Protein 6ZBQ (pdb70)

B-factor: mean 28.08, std 15.0, range [9.24, 112.55]

Solvent-accessible surface area: 9692 Å² total; per-residue (Å²): 69,191,57,54,65,11,45,8,1,72,8,86,25,152,184,75,118,134,6,12,30,39,22,76,36,111,92,8,0,62,2,32,44,50,94,205,68,4,4,1,42,66,50,55,110,6,89,83,52,7,44,1,9,16,0,49,135,52,67,0,65,138,37,44,34,91,80,0,78,167,36,14,119,94,18,34,123,157,132,37,89,2,14,0,1,0,10,69,120,118,93,8,34,8,0,70,10,92,21,156,173,55,125,110,7,12,36,50,20,56,57,123,85,19,3,37,0,29,59,50,98,189,52,0,4,1,39,64,48,50,103,6,92,78,16,0,34,1,2,17,0,49,133,50,73,0,20,114,47,59,58,111,53,0,75,123,24,15,158,89,10,28,131,124,136,36,80,2,15,0,1,0,6,41,134

Sequence (175 aa):
AMSLNIITVTLNMEKYNFLGISIVGQGGIIYIGSIMKGGAVAADGRIEPGDMLLLQVNEINFENMSNDDDDAVRVLREIVHKPGPITLTVAKSLNIITVTLNMEKYNFLGISIVGQGGIYIGSIMKGGAVAADGRIEPGDMLLQVNEINFENMMSNDDAVRVLREIIVVHKKPGPITLTVAKS

Nearest PDB structures (foldseek):
  6zbq-assembly2_B  TM=1.012E+00  e=1.199E-16  Homo sapiens
  6zc4-assembly2_B  TM=1.004E+00  e=1.966E-14  Homo sapiens
  6zbz-assembly1_A  TM=9.869E-01  e=3.410E-13  Homo sapiens
  6zc7-assembly1_A  TM=9.818E-01  e=3.020E-13  Homo sapiens
  6lca-assembly1_C  TM=9.910E-01  e=2.528E-12  Homo sapiens

Secondary structure (DSSP, 8-state):
-----EEEEEE--TT-S---EEEEE---EEEEEE-TTSHHHHH----TTPEEEEETTEE-TT--HHHHHHHHHHHHHS-S-EEEEEE--/--EEEEEE--SS-SS--EEEE----EEEEEE-TTSHHHHH----TT-EEEEETTEE-TT--HHHHHHHHHHHHTSSS-EEEEEE--

Foldseek 3Di:
DDDQQKDKDKFQCPQALAQQFQWDVLVWIWTQDGHPRHRVVVVPDHDGGWGWQDKVPDGGGSHGSVRVVVVRCVVSNDHDMIMTITHPD/DQKDKDKQFCPPPLAAQFQWDPPVWIFTQDGDPPGSPVVSPPHDGGWGWQDKVPDGGGPPDNVRVVVVRVVVSNDHGMIMTMTHGD

Radius of gyration: 16.4 Å; Cα contacts (8 Å, |Δi|>4): 393; chains: 2; bounding box: 40×41×38 Å

InterPro domains:
  IPR000591 DEP domain [PF00610] (425-494)
  IPR000591 DEP domain [PS50186] (422-496)
  IPR000591 DEP domain [SM00049] (422-496)
  IPR001158 DIX domain [PF00778] (3-78)
  IPR001158 DIX domain [PS50841] (1-82)
  IPR001158 DIX domain [SM00021] (1-82)
  IPR001478 PDZ domain [PF00595] (250-333)
  IPR001478 PDZ domain [PS50106] (249-321)
  IPR001478 PDZ domain [SM00228] (258-337)
  IPR003351 Dishevelled protein domain [PF02377] (90-245)
  IPR008339 Dishevelled family [PR01760] (324-338)
  IPR008339 Dishevelled family [PR01760] (358-370)
  IPR008339 Dishevelled family [PR01760] (453-463)
  IPR008339 Dishevelled family [PR01760] (479-490)
  IPR008342 Dishevelled-3 [PR01763] (499-509)
  IPR008342 Dishevelled-3 [PR01763] (551-560)
  IPR008342 Dishevelled-3 [PR01763] (585-596)
  IPR008342 Dishevelled-3 [PR01763] (634-645)
  IPR015506 Dishevelled-related protein [PTHR10878] (2-714)
  IPR024580 Dishevelled C-terminal [PF12316] (500-706)

Organism: Homo sapiens (NCBI:txid9606)

GO terms:
  GO:0000785 chromatin (C, IDA)
  GO:0005109 frizzled binding (F, TAS)
  GO:0035567 non-canonical Wnt signaling pathway (P, TAS)
  GO:0060070 canonical Wnt signaling pathway (P, TAS)
  GO:0008013 beta-catenin binding (F, IDA)
  GO:0035567 non-canonical Wnt signaling pathway (P, IDA)
  GO:0005829 cytosol (C, IDA)
  GO:0032880 regulation of protein localization (P, IDA)
  GO:0007264 small GTPase-mediated signal transduction (P, IDA)
  GO:0050821 protein stabilization (P, IGI)
  GO:0060070 canonical Wnt signaling pathway (P, IGI)
  GO:0005515 protein binding (F, IPI)
  GO:0031267 small GTPase binding (F, IPI)
  GO:0002020 protease binding (F, IPI)
  GO:0005829 cytosol (C, TAS)
  GO:0045893 positive regulation of DNA-templated transcription (P, IDA)
  GO:0045944 positive regulation of transcription by RNA polymerase II (P, IDA)
  GO:0060070 canonical Wnt signaling pathway (P, IDA)
  GO:0060071 Wnt signaling pathway, planar cell polarity pathway (P, IDA)
  GO:0032956 regulation of actin cytoskeleton organization (P, TAS)

Structure (mmCIF, N/CA/C/O backbone):
data_6ZBQ
#
_entry.id   6ZBQ
#
_cell.length_a   76.334
_cell.length_b   76.334
_cell.length_c   72.434
_cell.angle_alpha   90.000
_cell.angle_beta   90.000
_cell.angle_gamma   90.000
#
_symmetry.space_group_name_H-M   'I 4'
#
loop_
_entity.id
_entity.type
_entity.pdbx_description
1 polymer 'Dishevelled, dsh homolog 3 (Drosophila), isoform CRA_b'
2 non-polymer '5-fluoranyl-2-(5,6,7,8-tetrahydronaphthalen-2-ylsulfonylamino)benzoic acid'
3 water water
#
loop_
_atom_site.group_PDB
_atom_site.id
_atom_site.type_symbol
_atom_site.label_atom_id
_atom_site.label_alt_id
_atom_site.label_comp_id
_atom_site.label_asym_id
_atom_site.label_entity_id
_atom_site.label_seq_id
_atom_site.pdbx_PDB_ins_code
_atom_site.Cartn_x
_atom_site.Cartn_y
_atom_site.Cartn_z
_atom_site.occupancy
_atom_site.B_iso_or_equiv
_atom_site.auth_seq_id
_atom_site.auth_comp_id
_atom_site.auth_asym_id
_atom_site.auth_atom_id
_atom_site.pdbx_PDB_model_num
ATOM 1 N N . ALA A 1 1 ? -43.814 6.910 8.671 1.00 53.57 242 ALA A N 1
ATOM 2 C CA . ALA A 1 1 ? -43.838 6.543 7.230 1.00 45.60 242 ALA A CA 1
ATOM 3 C C . ALA A 1 1 ? -42.969 5.329 6.957 1.00 34.84 242 ALA A C 1
ATOM 4 O O . ALA A 1 1 ? -42.557 4.659 7.934 1.00 33.07 242 ALA A O 1
ATOM 5 N N . MET A 1 2 ? -42.666 5.066 5.686 1.00 28.35 243 MET A N 1
ATOM 6 C CA . MET A 1 2 ? -41.757 3.959 5.285 1.00 25.95 243 MET A CA 1
ATOM 7 C C . MET A 1 2 ? -40.350 4.187 5.850 1.00 21.51 243 MET A C 1
ATOM 8 O O . MET A 1 2 ? -39.878 5.338 5.923 1.00 22.15 243 MET A O 1
ATOM 13 N N . SER A 1 3 ? -39.720 3.107 6.296 1.00 16.45 244 SER A N 1
ATOM 14 C CA . SER A 1 3 ? -38.415 3.175 6.977 1.00 15.54 244 SER A CA 1
ATOM 15 C C . SER A 1 3 ? -37.376 3.823 6.072 1.00 15.29 244 SER A C 1
ATOM 16 O O . SER A 1 3 ? -37.274 3.411 4.895 1.00 15.74 244 SER A O 1
ATOM 19 N N . LEU A 1 4 ? -36.481 4.603 6.663 1.00 13.49 245 LEU A N 1
ATOM 20 C CA . LEU A 1 4 ? -35.230 5.040 5.997 1.00 13.91 245 LEU A CA 1
ATOM 21 C C . LEU A 1 4 ? -34.201 3.908 5.978 1.00 12.63 245 LEU A C 1
ATOM 22 O O . LEU A 1 4 ? -33.180 4.057 5.278 1.00 15.28 245 LEU A O 1
ATOM 27 N N . ASN A 1 5 ? -34.434 2.815 6.702 1.00 12.23 246 ASN A N 1
ATOM 28 C CA . ASN A 1 5 ? -33.514 1.650 6.702 1.00 12.96 246 ASN A CA 1
ATOM 29 C C . ASN A 1 5 ? -32.104 2.081 7.142 1.00 12.31 246 ASN A C 1
ATOM 30 O O . ASN A 1 5 ? -31.103 1.482 6.681 1.00 15.39 246 ASN A O 1
ATOM 35 N N . ILE A 1 6 ? -32.035 2.978 8.127 1.00 12.11 247 ILE A N 1
ATOM 36 C CA . ILE A 1 6 ? -30.777 3.367 8.815 1.00 13.47 247 ILE A CA 1
ATOM 37 C C . ILE A 1 6 ? -30.769 2.684 10.183 1.00 11.80 247 ILE A C 1
ATOM 38 O O . ILE A 1 6 ? -31.757 2.825 10.885 1.00 15.87 247 ILE A O 1
ATOM 43 N N . ILE A 1 7 ? -29.733 1.915 10.489 1.00 11.61 248 ILE A N 1
ATOM 44 C CA . ILE A 1 7 ? -29.637 1.234 11.801 1.00 11.77 248 ILE A CA 1
ATOM 45 C C . ILE A 1 7 ? -28.318 1.593 12.456 1.00 11.91 248 ILE A C 1
ATOM 46 O O . ILE A 1 7 ? -27.290 1.760 11.779 1.00 12.31 248 ILE A O 1
ATOM 51 N N . THR A 1 8 ? -28.392 1.777 13.771 1.00 11.23 249 THR A N 1
ATOM 52 C CA . THR A 1 8 ? -27.194 2.031 14.584 1.00 10.47 249 THR A CA 1
ATOM 53 C C . THR A 1 8 ? -26.995 0.827 15.500 1.00 9.28 249 THR A C 1
ATOM 54 O O . THR A 1 8 ? -27.974 0.377 16.124 1.00 12.06 249 THR A O 1
ATOM 58 N N . VAL A 1 9 ? -25.777 0.321 15.517 1.00 11.05 250 VAL A N 1
ATOM 59 C CA . VAL A 1 9 ? -25.384 -0.910 16.248 1.00 11.40 250 VAL A CA 1
ATOM 60 C C . VAL A 1 9 ? -24.233 -0.518 17.172 1.00 11.50 250 VAL A C 1
ATOM 61 O O . VAL A 1 9 ? -23.228 0.020 16.695 1.00 13.85 250 VAL A O 1
ATOM 65 N N . THR A 1 10 ? -24.343 -0.846 18.453 1.00 13.82 251 THR A N 1
ATOM 66 C CA . THR A 1 10 ? -23.227 -0.658 19.393 1.00 14.19 251 THR A CA 1
ATOM 67 C C . THR A 1 10 ? -22.713 -2.036 19.816 1.00 12.87 251 THR A C 1
ATOM 68 O O . THR A 1 10 ? -23.494 -2.847 20.338 1.00 16.23 251 THR A O 1
ATOM 72 N N . LEU A 1 11 ? -21.431 -2.267 19.572 1.00 13.08 252 LEU A N 1
ATOM 73 C CA . LEU A 1 11 ? -20.749 -3.537 19.862 1.00 14.25 252 LEU A CA 1
ATOM 74 C C . LEU A 1 11 ? -19.839 -3.333 21.071 1.00 15.56 252 LEU A C 1
ATOM 75 O O . LEU A 1 11 ? -18.975 -2.471 21.041 1.00 18.28 252 LEU A O 1
ATOM 80 N N . ASN A 1 12 ? -20.117 -4.089 22.122 1.00 17.50 253 ASN A N 1
ATOM 81 C CA . ASN A 1 12 ? -19.192 -4.293 23.254 1.00 21.24 253 ASN A CA 1
ATOM 82 C C . ASN A 1 12 ? -18.041 -5.171 22.757 1.00 20.45 253 ASN A C 1
ATOM 83 O O . ASN A 1 12 ? -18.270 -6.294 22.246 1.00 27.37 253 ASN A O 1
ATOM 88 N N . MET A 1 13 ? -16.845 -4.657 22.853 1.00 22.87 254 MET A N 1
ATOM 89 C CA . MET A 1 13 ? -15.664 -5.323 22.268 1.00 19.75 254 MET A CA 1
ATOM 90 C C . MET A 1 13 ? -14.855 -5.976 23.397 1.00 21.86 254 MET A C 1
ATOM 91 O O . MET A 1 13 ? -13.768 -6.451 23.112 1.00 20.21 254 MET A O 1
ATOM 96 N N . GLU A 1 14 ? -15.481 -6.240 24.546 1.00 24.45 255 GLU A N 1
ATOM 97 C CA . GLU A 1 14 ? -14.798 -6.902 25.682 1.00 28.85 255 GLU A CA 1
ATOM 98 C C . GLU A 1 14 ? -14.347 -8.317 25.295 1.00 26.54 255 GLU A C 1
ATOM 99 O O . GLU A 1 14 ? -13.257 -8.709 25.746 1.00 34.12 255 GLU A O 1
ATOM 105 N N . LYS A 1 15 ? -15.146 -9.063 24.523 1.00 25.14 256 LYS A N 1
ATOM 106 C CA . LYS A 1 15 ? -14.899 -10.502 24.229 1.00 26.24 256 LYS A CA 1
ATOM 107 C C . LYS A 1 15 ? -14.358 -10.684 22.801 1.00 24.80 256 LYS A C 1
ATOM 108 O O . LYS A 1 15 ? -14.216 -11.835 22.378 1.00 26.98 256 LYS A O 1
ATOM 114 N N . TYR A 1 16 ? -14.106 -9.603 22.059 1.00 19.61 257 TYR A N 1
ATOM 115 C CA . TYR A 1 16 ? -13.645 -9.701 20.648 1.00 19.86 257 TYR A CA 1
ATOM 116 C C . TYR A 1 16 ? -12.374 -8.876 20.411 1.00 18.21 257 TYR A C 1
ATOM 117 O O . TYR A 1 16 ? -12.310 -7.721 20.786 1.00 25.06 257 TYR A O 1
ATOM 126 N N . ASN A 1 17 ? -11.511 -9.366 19.531 1.00 17.24 258 ASN A N 1
ATOM 127 C CA . ASN A 1 17 ? -10.326 -8.596 19.082 1.00 16.77 258 ASN A CA 1
ATOM 128 C C . ASN A 1 17 ? -10.716 -7.715 17.899 1.00 15.77 258 ASN A C 1
ATOM 129 O O . ASN A 1 17 ? -10.119 -6.666 17.754 1.00 16.84 258 ASN A O 1
ATOM 134 N N . PHE A 1 18 ? -11.611 -8.205 17.051 1.00 15.46 259 PHE A N 1
ATOM 135 C CA . PHE A 1 18 ? -11.834 -7.648 15.699 1.00 13.99 259 PHE A CA 1
ATOM 136 C C . PHE A 1 18 ? -13.332 -7.431 15.472 1.00 13.56 259 PHE A C 1
ATOM 137 O O . PHE A 1 18 ? -14.166 -8.173 16.022 1.00 14.67 259 PHE A O 1
ATOM 145 N N . LEU A 1 19 ? -13.660 -6.491 14.588 1.00 13.63 260 LEU A N 1
ATOM 146 C CA . LEU A 1 19 ? -15.012 -6.441 13.980 1.00 13.56 260 LEU A CA 1
ATOM 147 C C . LEU A 1 19 ? -15.229 -7.692 13.126 1.00 12.55 260 LEU A C 1
ATOM 148 O O . LEU A 1 19 ? -16.337 -8.237 13.156 1.00 14.56 260 LEU A O 1
ATOM 153 N N . GLY A 1 20 ? -14.197 -8.128 12.406 1.00 14.57 261 GLY A N 1
ATOM 154 C CA . GLY A 1 20 ? -14.292 -9.228 11.429 1.00 16.70 261 GLY A CA 1
ATOM 155 C C . GLY A 1 20 ? -15.070 -8.819 10.184 1.00 14.74 261 GLY A C 1
ATOM 156 O O . GLY A 1 20 ? -16.037 -9.506 9.828 1.00 18.90 261 GLY A O 1
ATOM 157 N N . ILE A 1 21 ? -14.688 -7.703 9.569 1.00 15.93 262 ILE A N 1
ATOM 158 C CA . ILE A 1 21 ? -15.294 -7.252 8.291 1.00 17.27 262 ILE A CA 1
ATOM 159 C C . ILE A 1 21 ? -14.184 -6.969 7.287 1.00 17.44 262 ILE A C 1
ATOM 160 O O . ILE A 1 21 ? -13.059 -6.674 7.685 1.00 19.24 262 ILE A O 1
ATOM 165 N N . SER A 1 22 ? -14.548 -6.993 6.010 1.00 18.31 263 SER A N 1
ATOM 166 C CA . SER A 1 22 ? -13.774 -6.373 4.914 1.00 19.87 263 SER A CA 1
ATOM 167 C C . SER A 1 22 ? -14.647 -5.297 4.279 1.00 17.66 263 SER A C 1
ATOM 168 O O . SER A 1 22 ? -15.883 -5.365 4.441 1.00 20.96 263 SER A O 1
ATOM 171 N N . ILE A 1 23 ? -14.024 -4.205 3.860 1.00 19.06 264 ILE A N 1
ATOM 172 C CA . ILE A 1 23 ? -14.785 -3.084 3.261 1.00 17.87 264 ILE A CA 1
ATOM 173 C C . ILE A 1 23 ? -14.392 -2.920 1.799 1.00 19.02 264 ILE A C 1
ATOM 174 O O . ILE A 1 23 ? -13.257 -3.261 1.396 1.00 24.03 264 ILE A O 1
ATOM 179 N N . VAL A 1 24 ? -15.377 -2.517 1.019 1.00 17.45 265 VAL A N 1
ATOM 180 C CA . VAL A 1 24 ? -15.197 -2.288 -0.435 1.00 19.05 265 VAL A CA 1
ATOM 181 C C . VAL A 1 24 ? -15.743 -0.899 -0.748 1.00 18.10 265 VAL A C 1
ATOM 182 O O . VAL A 1 24 ? -16.636 -0.447 -0.034 1.00 19.42 265 VAL A O 1
ATOM 186 N N . GLY A 1 25 ? -15.282 -0.304 -1.845 1.00 21.27 266 GLY A N 1
ATOM 187 C CA . GLY A 1 25 ? -15.739 1.028 -2.272 1.00 23.25 266 GLY A CA 1
ATOM 188 C C . GLY A 1 25 ? -14.845 2.149 -1.776 1.00 35.81 266 GLY A C 1
ATOM 189 O O . GLY A 1 25 ? -13.920 1.889 -0.952 1.00 35.24 266 GLY A O 1
ATOM 190 N N . GLN A 1 26 ? -15.238 3.376 -2.124 1.00 36.02 267 GLN A N 1
ATOM 191 C CA . GLN A 1 26 ? -14.670 4.646 -1.597 1.00 32.81 267 GLN A CA 1
ATOM 192 C C . GLN A 1 26 ? -15.808 5.669 -1.472 1.00 46.25 267 GLN A C 1
ATOM 193 O O . GLN A 1 26 ? -16.435 5.930 -2.517 1.00 66.21 267 GLN A O 1
ATOM 199 N N . GLY A 1 33 ? -21.903 4.171 -3.811 1.00 54.85 274 GLY A N 1
ATOM 200 C CA . GLY A 1 33 ? -21.001 5.322 -4.014 1.00 80.80 274 GLY A CA 1
ATOM 201 C C . GLY A 1 33 ? -20.336 5.740 -2.713 1.00 80.75 274 GLY A C 1
ATOM 202 O O . GLY A 1 33 ? -19.649 6.782 -2.734 1.00 112.55 274 GLY A O 1
ATOM 203 N N . GLY A 1 34 ? -20.211 4.790 -1.790 1.00 66.29 275 GLY A N 1
ATOM 204 C CA . GLY A 1 34 ? -19.579 4.989 -0.476 1.00 36.34 275 GLY A CA 1
ATOM 205 C C . GLY A 1 34 ? -18.655 3.842 -0.138 1.00 25.89 275 GLY A C 1
ATOM 206 O O . GLY A 1 34 ? -18.045 3.209 -1.030 1.00 31.12 275 GLY A O 1
ATOM 207 N N . ILE A 1 35 ? -18.626 3.529 1.143 1.00 18.82 276 ILE A N 1
ATOM 208 C CA A ILE A 1 35 ? -17.893 2.359 1.686 0.50 17.80 276 ILE A CA 1
ATOM 209 C CA B ILE A 1 35 ? -17.887 2.385 1.745 0.50 16.58 276 ILE A CA 1
ATOM 210 C C . ILE A 1 35 ? -18.931 1.354 2.181 1.00 15.01 276 ILE A C 1
ATOM 211 O O . ILE A 1 35 ? -19.862 1.744 2.921 1.00 16.27 276 ILE A O 1
ATOM 220 N N . TYR A 1 36 ? -18.751 0.099 1.791 1.00 16.92 277 TYR A N 1
ATOM 221 C CA . TYR A 1 36 ? -19.723 -0.987 2.021 1.00 16.01 277 TYR A CA 1
ATOM 222 C C . TYR A 1 36 ? -19.022 -2.114 2.771 1.00 15.71 277 TYR A C 1
ATOM 223 O O . TYR A 1 36 ? -17.818 -2.341 2.561 1.00 16.61 277 TYR A O 1
ATOM 232 N N . ILE A 1 37 ? -19.810 -2.872 3.531 1.00 14.88 278 ILE A N 1
ATOM 233 C CA . ILE A 1 37 ? -19.377 -4.185 4.076 1.00 16.76 278 ILE A CA 1
ATOM 234 C C . ILE A 1 37 ? -19.254 -5.138 2.880 1.00 17.59 278 ILE A C 1
ATOM 235 O O . ILE A 1 37 ? -20.268 -5.427 2.237 1.00 22.35 278 ILE A O 1
ATOM 240 N N . GLY A 1 38 ? -18.042 -5.618 2.614 1.00 18.09 279 GLY A N 1
ATOM 241 C CA . GLY A 1 38 ? -17.799 -6.561 1.517 1.00 20.73 279 GLY A CA 1
ATOM 242 C C . GLY A 1 38 ? -18.052 -7.976 1.983 1.00 23.11 279 GLY A C 1
ATOM 243 O O . GLY A 1 38 ? -18.485 -8.788 1.180 1.00 26.71 279 GLY A O 1
ATOM 244 N N . SER A 1 39 ? -17.634 -8.289 3.207 1.00 23.21 280 SER A N 1
ATOM 245 C CA . SER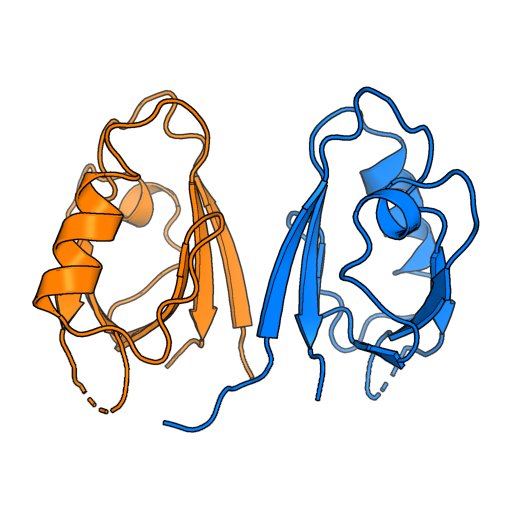 A 1 39 ? -17.719 -9.646 3.787 1.00 22.48 280 SER A CA 1
ATOM 246 C C . SER A 1 39 ? -17.665 -9.550 5.309 1.00 21.65 280 SER A C 1
ATOM 247 O O . SER A 1 39 ? -17.168 -8.531 5.845 1.00 20.69 280 SER A O 1
ATOM 250 N N . ILE A 1 40 ? -18.143 -10.597 5.972 1.00 21.56 281 ILE A N 1
ATOM 251 C CA . ILE A 1 40 ? -18.096 -10.716 7.452 1.00 22.24 281 ILE A CA 1
ATOM 252 C C . ILE A 1 40 ? -17.380 -12.025 7.809 1.00 22.55 281 ILE A C 1
ATOM 253 O O . ILE A 1 40 ? -17.662 -13.059 7.185 1.00 29.06 281 ILE A O 1
ATOM 258 N N . MET A 1 41 ? -16.430 -11.954 8.742 1.00 22.50 282 MET A N 1
ATOM 259 C CA . MET A 1 41 ? -15.548 -13.086 9.109 1.00 20.79 282 MET A CA 1
ATOM 260 C C . MET A 1 41 ? -16.068 -13.698 10.415 1.00 20.31 282 MET A C 1
ATOM 261 O O . MET A 1 41 ? -16.434 -12.942 11.320 1.00 21.74 282 MET A O 1
ATOM 266 N N . LYS A 1 42 ? -16.121 -15.025 10.502 1.00 22.89 283 LYS A N 1
ATOM 267 C CA . LYS A 1 42 ? -16.405 -15.742 11.772 1.00 24.15 283 LYS A CA 1
ATOM 268 C C . LYS A 1 42 ? -15.322 -15.380 12.792 1.00 22.75 283 LYS A C 1
ATOM 269 O O . LYS A 1 42 ? -14.163 -15.095 12.373 1.00 22.70 283 LYS A O 1
ATOM 275 N N . GLY A 1 43 ? -15.738 -15.128 14.031 1.00 23.81 284 GLY A N 1
ATOM 276 C CA . GLY A 1 43 ? -14.811 -14.872 15.148 1.00 23.08 284 GLY A CA 1
ATOM 277 C C . GLY A 1 43 ? -14.810 -13.414 15.552 1.00 20.69 284 GLY A C 1
ATOM 278 O O . GLY A 1 43 ? -14.206 -13.095 16.576 1.00 21.97 284 GLY A O 1
ATOM 279 N N . GLY A 1 44 ? -15.395 -12.543 14.728 1.00 21.17 285 GLY A N 1
ATOM 280 C CA . GLY A 1 44 ? -15.465 -11.104 15.015 1.00 19.18 285 GLY A CA 1
ATOM 281 C C . GLY A 1 44 ? -16.742 -10.702 15.736 1.00 17.48 285 GLY A C 1
ATOM 282 O O . GLY A 1 44 ? -17.717 -11.476 15.752 1.00 19.01 285 GLY A O 1
ATOM 283 N N . ALA A 1 45 ? -16.777 -9.464 16.220 1.00 15.32 286 ALA A N 1
ATOM 284 C CA . ALA A 1 45 ? -17.941 -8.919 16.951 1.00 15.68 286 ALA A CA 1
ATOM 285 C C . ALA A 1 45 ? -19.125 -8.779 15.998 1.00 15.15 286 ALA A C 1
ATOM 286 O O . ALA A 1 45 ? -20.255 -8.926 16.429 1.00 16.18 286 ALA A O 1
ATOM 288 N N . VAL A 1 46 ? -18.879 -8.465 14.725 1.00 14.66 287 VAL A N 1
ATOM 289 C CA . VAL A 1 46 ? -20.003 -8.167 13.800 1.00 15.98 287 VAL A CA 1
ATOM 290 C C . VAL A 1 46 ? -20.794 -9.452 13.540 1.00 15.70 287 VAL A C 1
ATOM 291 O O . VAL A 1 46 ? -22.047 -9.392 13.567 1.00 18.51 287 VAL A O 1
ATOM 295 N N . ALA A 1 47 ? -20.110 -10.568 13.278 1.00 17.67 288 ALA A N 1
ATOM 296 C CA . ALA A 1 47 ? -20.766 -11.871 13.018 1.00 21.12 288 ALA A CA 1
ATOM 297 C C . ALA A 1 47 ? -21.582 -12.258 14.255 1.00 21.74 288 ALA A C 1
ATOM 298 O O . ALA A 1 47 ? -22.719 -12.754 14.107 1.00 25.48 288 ALA A O 1
ATOM 300 N N . ALA A 1 48 ? -20.998 -12.101 15.445 1.00 22.42 289 ALA A N 1
ATOM 301 C CA . ALA A 1 48 ? -21.649 -12.564 16.692 1.00 24.00 289 ALA A CA 1
ATOM 302 C C . ALA A 1 48 ? -22.955 -11.782 16.872 1.00 22.59 289 ALA A C 1
ATOM 303 O O . ALA A 1 48 ? -23.947 -12.354 17.322 1.00 26.00 289 ALA A O 1
ATOM 305 N N . ASP A 1 49 ? -22.932 -10.492 16.558 1.00 19.95 290 ASP A N 1
ATOM 306 C CA . ASP A 1 49 ? -24.088 -9.582 16.772 1.00 21.12 290 ASP A CA 1
ATOM 307 C C . ASP A 1 49 ? -25.181 -9.897 15.744 1.00 20.69 290 ASP A C 1
ATOM 308 O O . ASP A 1 49 ? -26.386 -9.817 16.099 1.00 24.38 290 ASP A O 1
ATOM 313 N N . GLY A 1 50 ? -24.789 -10.129 14.490 1.00 21.79 291 GLY A N 1
ATOM 314 C CA . GLY A 1 50 ? -25.665 -10.769 13.487 1.00 25.91 291 GLY A CA 1
ATOM 315 C C . GLY A 1 50 ? -26.450 -9.773 12.646 1.00 26.74 291 GLY A C 1
ATOM 316 O O . GLY A 1 50 ? -27.196 -10.224 11.771 1.00 32.46 291 GLY A O 1
ATOM 317 N N . ARG A 1 51 ? -26.355 -8.475 12.919 1.00 27.69 292 ARG A N 1
ATOM 318 C CA . ARG A 1 51 ? -27.289 -7.494 12.313 1.00 27.78 292 ARG A CA 1
ATOM 319 C C . ARG A 1 51 ? -26.719 -6.867 11.049 1.00 28.38 292 ARG A C 1
ATOM 320 O O . ARG A 1 51 ? -27.520 -6.516 10.175 1.00 34.69 292 ARG A O 1
ATOM 328 N N . ILE A 1 52 ? -25.440 -6.523 11.064 1.00 20.92 293 ILE A N 1
ATOM 329 C CA . ILE A 1 52 ? -24.756 -5.943 9.881 1.00 19.45 293 ILE A CA 1
ATOM 330 C C . ILE A 1 52 ? -24.556 -7.068 8.859 1.00 21.37 293 ILE A C 1
ATOM 331 O O . ILE A 1 52 ? -24.293 -8.206 9.276 1.00 26.99 293 ILE A O 1
ATOM 336 N N . GLU A 1 53 ? -24.788 -6.765 7.581 1.00 26.29 294 GLU A N 1
ATOM 337 C CA . GLU A 1 53 ? -24.727 -7.733 6.451 1.00 27.36 294 GLU A CA 1
ATOM 338 C C . GLU A 1 53 ? -23.766 -7.203 5.393 1.00 25.47 294 GLU A C 1
ATOM 339 O O . GLU A 1 53 ? -23.699 -5.994 5.196 1.00 21.23 294 GLU A O 1
ATOM 345 N N . PRO A 1 54 ? -23.246 -8.071 4.490 1.00 24.26 295 PRO A N 1
ATOM 346 C CA . PRO A 1 54 ? -22.578 -7.598 3.284 1.00 25.28 295 PRO A CA 1
ATOM 347 C C . PRO A 1 54 ? -23.548 -6.757 2.453 1.00 20.84 295 PRO A C 1
ATOM 348 O O . PRO A 1 54 ? -24.740 -7.082 2.367 1.00 27.71 295 PRO A O 1
ATOM 352 N N . GLY A 1 55 ? -23.023 -5.668 1.913 1.00 21.32 296 GLY A N 1
ATOM 353 C CA . GLY A 1 55 ? -23.795 -4.730 1.093 1.00 22.68 296 GLY A CA 1
ATOM 354 C C . GLY A 1 55 ? -24.346 -3.600 1.930 1.00 18.33 296 GLY A C 1
ATOM 355 O O . GLY A 1 55 ? -24.697 -2.582 1.337 1.00 20.41 296 GLY A O 1
ATOM 356 N N . ASP A 1 56 ? -24.276 -3.693 3.268 1.00 16.73 297 ASP A N 1
ATOM 357 C CA . ASP A 1 56 ? -24.644 -2.539 4.121 1.00 14.12 297 ASP A CA 1
ATOM 358 C C . ASP A 1 56 ? -23.633 -1.422 3.852 1.00 13.53 297 ASP A C 1
ATOM 359 O O . ASP A 1 56 ? -22.439 -1.708 3.662 1.00 15.96 297 ASP A O 1
ATOM 364 N N . MET A 1 57 ? -24.120 -0.193 3.784 1.00 13.37 298 MET A N 1
ATOM 365 C CA . MET A 1 57 ? -23.269 0.979 3.514 1.00 15.44 298 MET A CA 1
ATOM 366 C C . MET A 1 57 ? -22.906 1.662 4.832 1.00 12.82 298 MET A C 1
ATOM 367 O O . MET A 1 57 ? -23.810 1.986 5.617 1.00 13.35 298 MET A O 1
ATOM 372 N N . LEU A 1 58 ? -21.615 1.808 5.085 1.00 12.78 299 LEU A N 1
ATOM 373 C CA A LEU A 1 58 ? -21.115 2.449 6.327 0.50 13.61 299 LEU A CA 1
ATOM 374 C CA B LEU A 1 58 ? -21.109 2.458 6.327 0.50 12.95 299 LEU A CA 1
ATOM 375 C C . LEU A 1 58 ? -21.339 3.968 6.248 1.00 13.75 299 LEU A C 1
ATOM 376 O O . LEU A 1 58 ? -20.773 4.613 5.359 1.00 17.26 299 LEU A O 1
ATOM 385 N N . LEU A 1 59 ? -22.055 4.545 7.201 1.00 12.59 300 LEU A N 1
ATOM 386 C CA . LEU A 1 59 ? -22.216 6.020 7.281 1.00 13.14 300 LEU A CA 1
ATOM 387 C C . LEU A 1 59 ? -21.257 6.599 8.330 1.00 11.94 300 LEU A C 1
ATOM 388 O O . LEU A 1 59 ? -20.672 7.652 8.095 1.00 13.21 300 LEU A O 1
ATOM 393 N N . GLN A 1 60 ? -21.201 5.992 9.513 1.00 11.24 301 GLN A N 1
ATOM 394 C CA . GLN A 1 60 ? -20.424 6.572 10.628 1.00 11.01 301 GLN A CA 1
ATOM 395 C C . GLN A 1 60 ? -19.969 5.438 11.552 1.00 10.72 301 GLN A C 1
ATOM 396 O O . GLN A 1 60 ? -20.726 4.473 11.762 1.00 11.50 301 GLN A O 1
ATOM 402 N N . VAL A 1 61 ? -18.739 5.521 12.018 1.00 10.24 302 VAL A N 1
ATOM 403 C CA . VAL A 1 61 ? -18.222 4.619 13.072 1.00 9.65 302 VAL A CA 1
ATOM 404 C C . VAL A 1 61 ? -17.589 5.497 14.139 1.00 10.79 302 VAL A C 1
ATOM 405 O O . VAL A 1 61 ? -16.726 6.321 13.806 1.00 11.34 302 VAL A O 1
ATOM 409 N N . ASN A 1 62 ? -18.116 5.401 15.358 1.00 11.25 303 ASN A N 1
ATOM 410 C CA . ASN A 1 62 ? -17.700 6.308 16.452 1.00 12.91 303 ASN A CA 1
ATOM 411 C C . ASN A 1 62 ? -17.804 7.734 15.906 1.00 11.39 303 ASN A C 1
ATOM 412 O O . ASN A 1 62 ? -18.892 8.061 15.393 1.00 12.07 303 ASN A O 1
ATOM 417 N N . GLU A 1 63 ? -16.761 8.553 16.022 1.00 12.86 304 GLU A N 1
ATOM 418 C CA . GLU A 1 63 ? -16.882 9.993 15.677 1.00 14.60 304 GLU A CA 1
ATOM 419 C C . GLU A 1 63 ? -16.638 10.252 14.179 1.00 14.62 304 GLU A C 1
ATOM 420 O O . GLU A 1 63 ? -16.656 11.426 13.797 1.00 17.09 304 GLU A O 1
ATOM 426 N N . ILE A 1 64 ? -16.379 9.213 13.382 1.00 13.12 305 ILE A N 1
ATOM 427 C CA . ILE A 1 64 ? -15.888 9.392 11.985 1.00 13.11 305 ILE A CA 1
ATOM 428 C C . ILE A 1 64 ? -16.994 9.069 10.968 1.00 11.92 305 ILE A C 1
ATOM 429 O O . ILE A 1 64 ? -17.542 7.961 10.971 1.00 11.52 305 ILE A O 1
ATOM 434 N N . ASN A 1 65 ? -17.264 10.020 10.081 1.00 14.39 306 ASN A N 1
ATOM 435 C CA . ASN A 1 65 ? -18.203 9.835 8.946 1.00 14.16 306 ASN A CA 1
ATOM 436 C C . ASN A 1 65 ? -17.448 9.225 7.755 1.00 13.89 306 ASN A C 1
ATOM 437 O O . ASN A 1 65 ? -16.288 9.628 7.487 1.00 15.66 306 ASN A O 1
ATOM 442 N N . PHE A 1 66 ? -18.065 8.227 7.124 1.00 13.65 307 PHE A N 1
ATOM 443 C CA . PHE A 1 66 ? -17.451 7.395 6.056 1.00 14.11 307 PHE A CA 1
ATOM 444 C C . PHE A 1 66 ? -18.013 7.732 4.670 1.00 17.48 307 PHE A C 1
ATOM 445 O O . PHE A 1 66 ? -17.734 6.988 3.724 1.00 20.56 307 PHE A O 1
ATOM 453 N N . GLU A 1 67 ? -18.719 8.844 4.527 1.00 17.77 308 GLU A N 1
ATOM 454 C CA . GLU A 1 67 ? -19.272 9.251 3.210 1.00 22.58 308 GLU A CA 1
ATOM 455 C C . GLU A 1 67 ? -18.149 9.903 2.382 1.00 25.57 308 GLU A C 1
ATOM 456 O O . GLU A 1 67 ? -17.320 10.640 2.951 1.00 28.28 308 GLU A O 1
ATOM 462 N N . ASN A 1 68 ? -17.986 9.478 1.127 1.00 43.18 309 ASN A N 1
ATOM 463 C CA . ASN A 1 68 ? -16.893 9.990 0.250 1.00 53.91 309 ASN A CA 1
ATOM 464 C C . ASN A 1 68 ? -15.578 10.007 1.047 1.00 49.27 309 ASN A C 1
ATOM 465 O O . ASN A 1 68 ? -15.153 11.113 1.439 1.00 71.97 309 ASN A O 1
ATOM 470 N N . MET A 1 69 ? -15.237 8.853 1.627 1.00 35.95 310 MET A N 1
ATOM 471 C CA . MET A 1 69 ? -13.903 8.539 2.202 1.00 29.81 310 MET A CA 1
ATOM 472 C C . MET A 1 69 ? -13.181 7.609 1.220 1.00 22.22 310 MET A C 1
ATOM 473 O O . MET A 1 69 ? -13.845 6.682 0.724 1.00 23.84 310 MET A O 1
ATOM 478 N N . SER A 1 70 ? -11.851 7.677 1.132 1.00 22.07 311 SER A N 1
ATOM 479 C CA . SER A 1 70 ? -11.049 6.702 0.351 1.00 21.96 311 SER A CA 1
ATOM 480 C C . SER A 1 70 ? -11.072 5.336 1.038 1.00 20.25 311 SER A C 1
ATOM 481 O O . SER A 1 70 ? -11.170 5.272 2.263 1.00 19.01 311 SER A O 1
ATOM 484 N N . ASN A 1 71 ? -10.972 4.262 0.268 1.00 22.37 312 ASN A N 1
ATOM 485 C CA . ASN A 1 71 ? -10.872 2.901 0.846 1.00 21.39 312 ASN A CA 1
ATOM 486 C C . ASN A 1 71 ? -9.678 2.837 1.807 1.00 21.90 312 ASN A C 1
ATOM 487 O O . ASN A 1 71 ? -9.843 2.331 2.934 1.00 19.27 312 ASN A O 1
ATOM 492 N N . ASP A 1 72 ? -8.540 3.412 1.439 1.00 22.64 313 ASP A N 1
ATOM 493 C CA A ASP A 1 72 ? -7.311 3.355 2.275 0.50 23.43 313 ASP A CA 1
ATOM 494 C CA B ASP A 1 72 ? -7.314 3.355 2.280 0.50 21.91 313 ASP A CA 1
ATOM 495 C C . ASP A 1 72 ? -7.593 4.048 3.615 1.00 21.33 313 ASP A C 1
ATOM 496 O O . ASP A 1 72 ? -7.139 3.529 4.657 1.00 19.69 313 ASP A O 1
ATOM 505 N N . ASP A 1 73 ? -8.172 5.246 3.575 1.00 18.77 314 ASP A N 1
ATOM 506 C CA A ASP A 1 73 ? -8.457 6.019 4.816 0.50 20.23 314 ASP A CA 1
ATOM 507 C CA B ASP A 1 73 ? -8.461 6.019 4.811 0.50 21.27 314 ASP A CA 1
ATOM 508 C C . ASP A 1 73 ? -9.397 5.182 5.687 1.00 15.95 314 ASP A C 1
ATOM 509 O O . ASP A 1 73 ? -9.207 5.180 6.912 1.00 15.93 314 ASP A O 1
ATOM 518 N N . ALA A 1 74 ? -10.413 4.558 5.088 1.00 16.32 315 ALA A N 1
ATOM 519 C CA . ALA A 1 74 ? -11.434 3.803 5.850 1.00 17.03 315 ALA A CA 1
ATOM 520 C C . ALA A 1 74 ? -10.750 2.640 6.565 1.00 16.55 315 ALA A C 1
ATOM 521 O O . ALA A 1 74 ? -11.047 2.404 7.753 1.00 15.11 315 ALA A O 1
ATOM 523 N N . VAL A 1 75 ? -9.917 1.881 5.863 1.00 14.58 316 VAL A N 1
ATOM 524 C CA . VAL A 1 75 ? -9.209 0.729 6.481 1.00 16.98 316 VAL A CA 1
ATOM 525 C C . VAL A 1 75 ? -8.335 1.252 7.629 1.00 14.01 316 VAL A C 1
ATOM 526 O O . VAL A 1 75 ? -8.290 0.599 8.670 1.00 15.38 316 VAL A O 1
ATOM 530 N N . ARG A 1 76 ? -7.562 2.311 7.402 1.00 13.60 317 ARG A N 1
ATOM 531 C CA . ARG A 1 76 ? -6.605 2.843 8.403 1.00 15.14 317 ARG A CA 1
ATOM 532 C C . ARG A 1 76 ? -7.368 3.322 9.642 1.00 13.75 317 ARG A C 1
ATOM 533 O O . ARG A 1 76 ? -6.937 3.008 10.772 1.00 14.88 317 ARG A O 1
ATOM 541 N N . VAL A 1 77 ? -8.473 4.043 9.482 1.00 12.84 318 VAL A N 1
ATOM 542 C CA . VAL A 1 77 ? -9.155 4.607 10.676 1.00 13.44 318 VAL A CA 1
ATOM 543 C C . VAL A 1 77 ? -9.908 3.473 11.385 1.00 13.10 318 VAL A C 1
ATOM 544 O O . VAL A 1 77 ? -9.911 3.447 12.628 1.00 13.61 318 VAL A O 1
ATOM 548 N N . LEU A 1 78 ? -10.426 2.478 10.666 1.00 12.49 319 LEU A N 1
ATOM 549 C CA . LEU A 1 78 ? -11.079 1.323 11.333 1.00 12.87 319 LEU A CA 1
ATOM 550 C C . LEU A 1 78 ? -10.050 0.579 12.178 1.00 12.85 319 LEU A C 1
ATOM 551 O O . LEU A 1 78 ? -10.417 0.154 13.292 1.00 14.66 319 LEU A O 1
ATOM 556 N N . ARG A 1 79 ? -8.820 0.405 11.693 1.00 12.50 320 ARG A N 1
ATOM 557 C CA . ARG A 1 79 ? -7.768 -0.268 12.495 1.00 12.50 320 ARG A CA 1
ATOM 558 C C . ARG A 1 79 ? -7.625 0.485 13.820 1.00 12.33 320 ARG A C 1
ATOM 559 O O . ARG A 1 79 ? 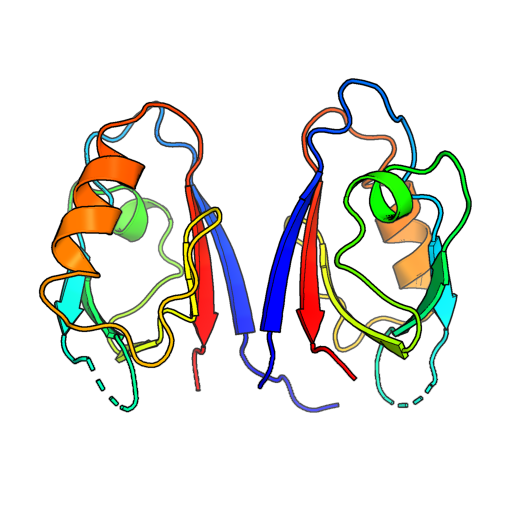-7.552 -0.182 14.882 1.00 14.88 320 ARG A O 1
ATOM 567 N N . GLU A 1 80 ? -7.545 1.812 13.786 1.00 12.46 321 GLU A N 1
ATOM 568 C CA . GLU A 1 80 ? -7.301 2.597 15.022 1.00 12.46 321 GLU A CA 1
ATOM 569 C C . GLU A 1 80 ? -8.530 2.535 15.934 1.00 11.90 321 GLU A C 1
ATOM 570 O O . GLU A 1 80 ? -8.358 2.407 17.150 1.00 15.27 321 GLU A O 1
ATOM 576 N N . ILE A 1 81 ? -9.739 2.588 15.385 1.00 13.15 322 ILE A N 1
ATOM 577 C CA . ILE A 1 81 ? -10.995 2.487 16.182 1.00 12.37 322 ILE A CA 1
ATOM 578 C C . ILE A 1 81 ? -11.047 1.124 16.874 1.00 13.85 322 ILE A C 1
ATOM 579 O O . ILE A 1 81 ? -11.382 1.067 18.087 1.00 16.68 322 ILE A O 1
ATOM 584 N N . VAL A 1 82 ? -10.635 0.069 16.191 1.00 13.96 323 VAL A N 1
ATOM 585 C CA . VAL A 1 82 ? -10.673 -1.312 16.743 1.00 15.28 323 VAL A CA 1
ATOM 586 C C . VAL A 1 82 ? -9.545 -1.489 17.772 1.00 19.01 323 VAL A C 1
ATOM 587 O O . VAL A 1 82 ? -9.770 -2.247 18.746 1.00 20.49 323 VAL A O 1
ATOM 591 N N . HIS A 1 83 ? -8.349 -0.947 17.506 1.00 24.02 324 HIS A N 1
ATOM 592 C CA . HIS A 1 83 ? -7.127 -1.132 18.348 1.00 24.40 324 HIS A CA 1
ATOM 593 C C . HIS A 1 83 ? -7.409 -0.533 19.724 1.00 28.14 324 HIS A C 1
ATOM 594 O O . HIS A 1 83 ? -6.884 -1.068 20.702 1.00 31.34 324 HIS A O 1
ATOM 601 N N . LYS A 1 84 ? -8.163 0.568 19.784 1.00 28.28 325 LYS A N 1
ATOM 602 C CA . LYS A 1 84 ? -8.442 1.315 21.035 1.00 37.67 325 LYS A CA 1
ATOM 603 C C . LYS A 1 84 ? -9.540 0.603 21.816 1.00 31.37 325 LYS A C 1
ATOM 604 O O . LYS A 1 84 ? -10.652 0.432 21.341 1.00 29.25 325 LYS A O 1
ATOM 610 N N . PRO A 1 85 ? -9.296 0.134 23.050 1.00 34.18 326 PRO A N 1
ATOM 611 C CA . PRO A 1 85 ? -10.368 -0.569 23.741 1.00 36.94 326 PRO A CA 1
ATOM 612 C C . PRO A 1 85 ? -11.569 0.372 23.943 1.00 30.07 326 PRO A C 1
ATOM 613 O O . PRO A 1 85 ? -11.363 1.579 24.015 1.00 36.46 326 PRO A O 1
ATOM 617 N N . GLY A 1 86 ? -12.779 -0.203 24.062 1.00 37.00 327 GLY A N 1
ATOM 618 C CA . GLY A 1 86 ? -14.044 0.526 24.280 1.00 37.51 327 GLY A CA 1
ATOM 619 C C . GLY A 1 86 ? -15.095 0.149 23.234 1.00 27.83 327 GLY A C 1
ATOM 620 O O . GLY A 1 86 ? -14.799 -0.570 22.283 1.00 28.75 327 GLY A O 1
ATOM 621 N N . PRO A 1 87 ? -16.379 0.519 23.443 1.00 29.29 328 PRO A N 1
ATOM 622 C CA . PRO A 1 87 ? -17.457 0.116 22.537 1.00 21.65 328 PRO A CA 1
ATOM 623 C C . PRO A 1 87 ? -17.289 0.747 21.151 1.00 17.43 328 PRO A C 1
ATOM 624 O O . PRO A 1 87 ? -16.764 1.840 21.046 1.00 21.54 328 PRO A O 1
ATOM 628 N N . ILE A 1 88 ? -17.811 0.073 20.129 1.00 14.28 329 ILE A N 1
ATOM 629 C CA . ILE A 1 88 ? -17.791 0.606 18.743 1.00 13.08 329 ILE A CA 1
ATOM 630 C C . ILE A 1 88 ? -19.229 0.743 18.261 1.00 11.31 329 ILE A C 1
ATOM 631 O O . ILE A 1 88 ? -19.985 -0.230 18.335 1.00 13.55 329 ILE A O 1
ATOM 636 N N . THR A 1 89 ? -19.576 1.941 17.803 1.00 11.20 330 THR A N 1
ATOM 637 C CA . THR A 1 89 ? -20.930 2.260 17.306 1.00 10.58 330 THR A CA 1
ATOM 638 C C . THR A 1 89 ? -20.835 2.421 15.793 1.00 9.55 330 THR A C 1
ATOM 639 O O . THR A 1 89 ? -20.080 3.294 15.334 1.00 11.65 330 THR A O 1
ATOM 643 N N . LEU A 1 90 ? -21.615 1.620 15.090 1.00 9.79 331 LEU A N 1
ATOM 644 C CA . LEU A 1 90 ? -21.669 1.679 13.612 1.00 9.75 331 LEU A CA 1
ATOM 645 C C . LEU A 1 90 ? -23.068 2.102 13.191 1.00 9.54 331 LEU A C 1
ATOM 646 O O . LEU A 1 90 ? -24.051 1.494 13.632 1.00 11.86 331 LEU A O 1
ATOM 651 N N . THR A 1 91 ? -23.131 3.064 12.272 1.00 9.76 332 THR A N 1
ATOM 652 C CA . THR A 1 91 ? -24.394 3.476 11.646 1.00 9.73 332 THR A CA 1
ATOM 653 C C . THR A 1 91 ? -24.327 3.073 10.175 1.00 9.24 332 THR A C 1
ATOM 654 O O . THR A 1 91 ? -23.377 3.497 9.498 1.00 10.69 332 THR A O 1
ATOM 658 N N . VAL A 1 92 ? -25.290 2.266 9.756 1.00 11.11 333 VAL A N 1
ATOM 659 C CA . VAL A 1 92 ? -25.281 1.731 8.366 1.00 11.51 333 VAL A CA 1
ATOM 660 C C . VAL A 1 92 ? -26.612 2.014 7.685 1.00 10.73 333 VAL A C 1
ATOM 661 O O . VAL A 1 92 ? -27.662 2.090 8.347 1.00 12.77 333 VAL A O 1
ATOM 665 N N . ALA A 1 93 ? -26.542 2.120 6.360 1.00 11.98 334 ALA A N 1
ATOM 666 C CA . ALA A 1 93 ? -27.703 2.179 5.452 1.00 13.06 334 ALA A CA 1
ATOM 667 C C . ALA A 1 93 ? -27.935 0.780 4.875 1.00 13.09 334 ALA A C 1
ATOM 668 O O . ALA A 1 93 ? -27.004 0.215 4.261 1.00 14.48 334 ALA A O 1
ATOM 670 N N . LYS A 1 94 ? -29.112 0.221 5.124 1.00 13.33 335 LYS A N 1
ATOM 671 C CA . LYS A 1 94 ? -29.500 -1.131 4.656 1.00 14.83 335 LYS A CA 1
ATOM 672 C C . LYS A 1 94 ? -30.244 -1.056 3.325 1.00 15.72 335 LYS A C 1
ATOM 673 O O . LYS A 1 94 ? -30.618 -2.132 2.825 1.00 22.68 335 LYS A O 1
ATOM 679 N N . SER A 1 95 ? -30.497 0.152 2.818 1.00 15.06 336 SER A N 1
ATOM 680 C CA . SER A 1 95 ? -31.041 0.376 1.457 1.00 16.46 336 SER A CA 1
ATOM 681 C C . SER A 1 95 ? -30.072 1.234 0.644 1.00 20.25 336 SER A C 1
ATOM 682 O O . SER A 1 95 ? -30.304 1.363 -0.570 1.00 19.19 336 SER A O 1
ATOM 686 N N . LEU B 1 4 ? -27.855 11.225 3.488 1.00 48.97 245 LEU B N 1
ATOM 687 C CA . LEU B 1 4 ? -29.202 11.693 3.940 1.00 60.85 245 LEU B CA 1
ATOM 688 C C . LEU B 1 4 ? -29.016 12.797 4.996 1.00 41.96 245 LEU B C 1
ATOM 689 O O . LEU B 1 4 ? -29.980 13.079 5.744 1.00 63.62 245 LEU B O 1
ATOM 694 N N . ASN B 1 5 ? -27.753 13.153 5.237 1.00 44.06 246 ASN B N 1
ATOM 695 C CA . ASN B 1 5 ? -27.302 13.945 6.406 1.00 35.63 246 ASN B CA 1
ATOM 696 C C . ASN B 1 5 ? -27.823 13.230 7.660 1.00 20.54 246 ASN B C 1
ATOM 697 O O . ASN B 1 5 ? -28.663 13.786 8.379 1.00 23.71 246 ASN B O 1
ATOM 702 N N . ILE B 1 6 ? -27.257 12.055 7.926 1.00 17.30 247 ILE B N 1
ATOM 703 C CA . ILE B 1 6 ? -27.456 11.302 9.197 1.00 17.55 247 ILE B CA 1
ATOM 704 C C . ILE B 1 6 ? -26.289 11.663 10.112 1.00 18.47 247 ILE B C 1
ATOM 705 O O . ILE B 1 6 ? -25.144 11.572 9.666 1.00 18.18 247 ILE B O 1
ATOM 710 N N . ILE B 1 7 ? -26.551 11.882 11.399 1.00 16.26 248 ILE B N 1
ATOM 711 C CA . ILE B 1 7 ? -25.451 11.937 12.397 1.00 15.43 248 ILE B CA 1
ATOM 712 C C . ILE B 1 7 ? -25.847 11.069 13.576 1.00 13.19 248 ILE B C 1
ATOM 713 O O . ILE B 1 7 ? -27.038 10.966 13.899 1.00 15.49 248 ILE B O 1
ATOM 718 N N . THR B 1 8 ? -24.837 10.444 14.153 1.00 12.33 249 THR B N 1
ATOM 719 C CA . THR B 1 8 ? -24.976 9.629 15.370 1.00 11.62 249 THR B CA 1
ATOM 720 C C . THR B 1 8 ? -24.175 10.295 16.485 1.00 13.23 249 THR B C 1
ATOM 721 O O . THR B 1 8 ? -22.996 10.622 16.290 1.00 13.97 249 THR B O 1
ATOM 725 N N . VAL B 1 9 ? -24.861 10.560 17.592 1.00 13.56 250 VAL B N 1
ATOM 726 C CA . VAL B 1 9 ? -24.333 11.328 18.750 1.00 15.40 250 VAL B CA 1
ATOM 727 C C . VAL B 1 9 ? -24.365 10.389 19.958 1.00 15.49 250 VAL B C 1
ATOM 728 O O . VAL B 1 9 ? -25.434 9.859 20.257 1.00 16.83 250 VAL B O 1
ATOM 732 N N . THR B 1 10 ? -23.235 10.213 20.635 1.00 15.12 251 THR B N 1
ATOM 733 C CA . THR B 1 10 ? -23.170 9.447 21.900 1.00 16.39 251 THR B CA 1
ATOM 734 C C . THR B 1 10 ? -22.898 10.425 23.041 1.00 16.28 251 THR B C 1
ATOM 735 O O . THR B 1 10 ? -21.844 11.102 23.033 1.00 20.48 251 THR B O 1
ATOM 739 N N . LEU B 1 11 ? -23.832 10.476 23.985 1.00 17.30 252 LEU B N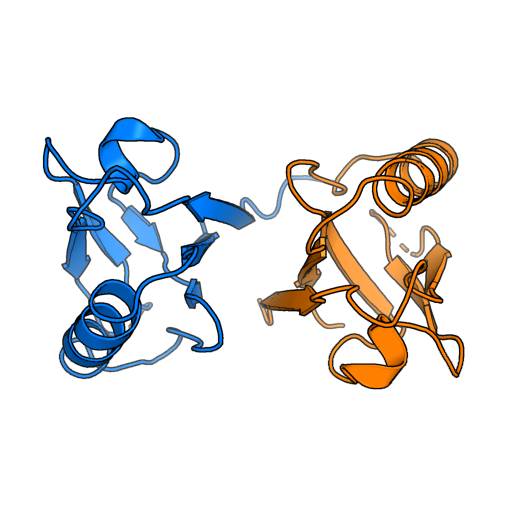 1
ATOM 740 C CA . LEU B 1 11 ? -23.753 11.330 25.199 1.00 19.15 252 LEU B CA 1
ATOM 741 C C . LEU B 1 11 ? -23.324 10.470 26.394 1.00 20.62 252 LEU B C 1
ATOM 742 O O . LEU B 1 11 ? -24.006 9.481 26.658 1.00 21.32 252 LEU B O 1
ATOM 747 N N . ASN B 1 12 ? -22.227 10.800 27.085 1.00 24.43 253 ASN B N 1
ATOM 748 C CA . ASN B 1 12 ? -21.676 9.874 28.122 1.00 28.33 253 ASN B CA 1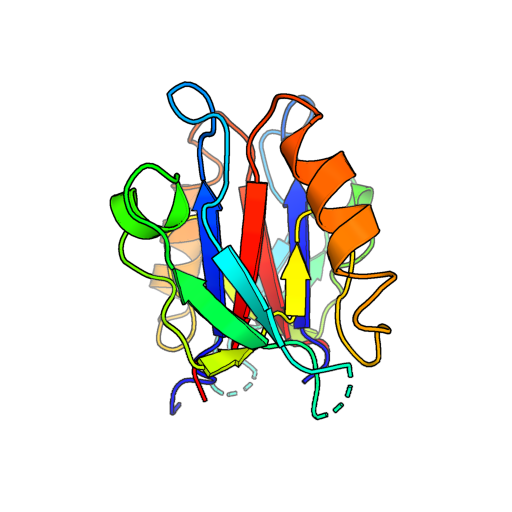
ATOM 749 C C . ASN B 1 12 ? -22.551 9.896 29.388 1.00 31.91 253 ASN B C 1
ATOM 750 O O . ASN B 1 12 ? -22.598 8.846 30.083 1.00 34.73 253 ASN B O 1
ATOM 755 N N . MET B 1 13 ? -23.345 10.960 29.564 1.00 26.69 254 MET B N 1
ATOM 756 C CA . MET B 1 13 ? -24.345 11.170 30.651 1.00 31.90 254 MET B CA 1
ATOM 757 C C . MET B 1 13 ? -23.671 11.085 32.029 1.00 36.59 254 MET B C 1
ATOM 758 O O . MET B 1 13 ? -24.401 10.886 33.010 1.00 38.45 254 MET B O 1
ATOM 763 N N . GLU B 1 14 ? -22.343 11.204 32.104 1.00 36.83 255 GLU B N 1
ATOM 764 C CA . GLU B 1 14 ? -21.590 11.052 33.381 1.00 46.34 255 GLU B CA 1
ATOM 765 C C . GLU B 1 14 ? -21.852 12.272 34.273 1.00 50.38 255 GLU B C 1
ATOM 766 O O . GLU B 1 14 ? -21.841 12.101 35.517 1.00 80.68 255 GLU B O 1
ATOM 772 N N . LYS B 1 15 ? -22.181 13.428 33.682 1.00 43.03 256 LYS B N 1
ATOM 773 C CA . LYS B 1 15 ? -22.431 14.666 34.469 1.00 49.52 256 LYS B CA 1
ATOM 774 C C . LYS B 1 15 ? -23.698 15.362 33.961 1.00 49.50 256 LYS B C 1
ATOM 775 O O . LYS B 1 15 ? -23.991 16.461 34.463 1.00 4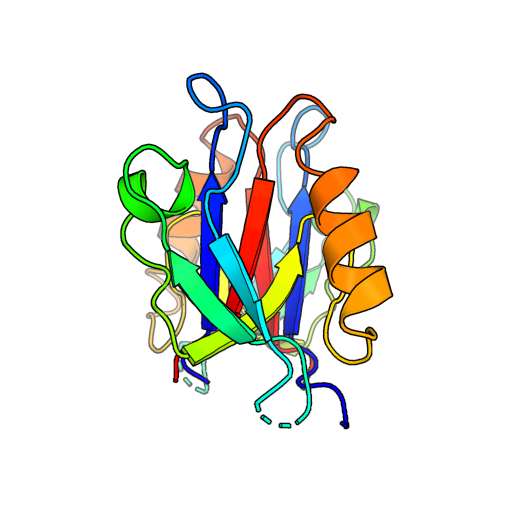6.71 256 LYS B O 1
ATOM 781 N N . TYR B 1 16 ? -24.572 14.595 33.302 1.00 39.38 257 TYR B N 1
ATOM 782 C CA . TYR B 1 16 ? -26.006 14.921 33.074 1.00 42.84 257 TYR B CA 1
ATOM 783 C C . TYR B 1 16 ? -26.855 13.702 33.440 1.00 38.54 257 TYR B C 1
ATOM 784 O O . TYR B 1 16 ? -26.371 12.568 33.216 1.00 35.78 257 TYR B O 1
ATOM 793 N N . ASN B 1 17 ? -28.087 13.921 33.929 1.00 38.06 258 ASN B N 1
ATOM 794 C CA . ASN B 1 17 ? -29.070 12.838 34.211 1.00 38.74 258 ASN B CA 1
ATOM 795 C C . ASN B 1 17 ? -30.295 13.010 33.293 1.00 37.76 258 ASN B C 1
ATOM 796 O O . ASN B 1 17 ? -31.202 12.149 33.394 1.00 35.76 258 ASN B O 1
ATOM 801 N N . PHE B 1 18 ? -30.307 14.006 32.384 1.00 29.22 259 PHE B N 1
ATOM 802 C CA . PHE B 1 18 ? -31.376 14.155 31.348 1.00 34.16 259 PHE B CA 1
ATOM 803 C C . PHE B 1 18 ? -30.848 14.826 30.053 1.00 28.93 259 PHE B C 1
ATOM 804 O O . PHE B 1 18 ? -29.676 15.270 29.993 1.00 35.44 259 PHE B O 1
ATOM 812 N N . LEU B 1 19 ? -31.583 14.652 28.943 1.00 25.44 260 LEU B N 1
ATOM 813 C CA . LEU B 1 19 ? -31.187 15.109 27.580 1.00 25.45 260 LEU B CA 1
ATOM 814 C C . LEU B 1 19 ? -31.414 16.615 27.428 1.00 24.90 260 LEU B C 1
ATOM 815 O O . LEU B 1 19 ? -30.618 17.273 26.708 1.00 30.52 260 LEU B O 1
ATOM 820 N N . GLY B 1 20 ? -32.495 17.126 28.024 1.00 27.60 261 GLY B N 1
ATOM 821 C CA . GLY B 1 20 ? -32.940 18.522 27.851 1.00 34.16 261 GLY B CA 1
ATOM 822 C C . GLY B 1 20 ? -33.418 18.784 26.434 1.00 29.64 261 GLY B C 1
ATOM 823 O O . GLY B 1 20 ? -32.912 19.722 25.802 1.00 41.20 261 GLY B O 1
ATOM 824 N N . ILE B 1 21 ? -34.338 17.958 25.930 1.00 29.68 262 ILE B N 1
ATOM 825 C CA . ILE B 1 21 ? -35.020 18.184 24.622 1.00 27.99 262 ILE B CA 1
ATOM 826 C C . ILE B 1 21 ? -36.537 18.104 24.822 1.00 27.68 262 ILE B C 1
ATOM 827 O O . ILE B 1 21 ? -36.996 17.442 25.764 1.00 31.07 262 ILE B O 1
ATOM 832 N N . SER B 1 22 ? -37.279 18.757 23.936 1.00 25.58 263 SER B N 1
ATOM 833 C CA . SER B 1 22 ? -38.721 18.521 23.695 1.00 26.87 263 SER B CA 1
ATOM 834 C C . SER B 1 22 ? -38.890 17.905 22.303 1.00 28.46 263 SER B C 1
ATOM 835 O O . SER B 1 22 ? -38.074 18.214 21.407 1.00 32.52 263 SER B O 1
ATOM 838 N N . ILE B 1 23 ? -39.844 16.991 22.152 1.00 24.71 264 ILE B N 1
ATOM 839 C CA . ILE B 1 23 ? -40.120 16.320 20.849 1.00 26.94 264 ILE B CA 1
ATOM 840 C C . ILE B 1 23 ? -41.547 16.635 20.393 1.00 26.61 264 ILE B C 1
ATOM 841 O O . ILE B 1 23 ? -42.406 16.969 21.248 1.00 33.37 264 ILE B O 1
ATOM 846 N N . VAL B 1 24 ? -41.746 16.599 19.075 1.00 30.14 265 VAL B N 1
ATOM 847 C CA . VAL B 1 24 ? -43.001 16.999 18.375 1.00 32.06 265 VAL B CA 1
ATOM 848 C C . VAL B 1 24 ? -43.220 16.037 17.201 1.00 36.11 265 VAL B C 1
ATOM 849 O O . VAL B 1 24 ? -42.227 15.432 16.776 1.00 26.19 265 VAL B O 1
ATOM 853 N N . GLY B 1 25 ? -44.364 16.154 16.514 1.00 50.91 266 GLY B N 1
ATOM 854 C CA . GLY B 1 25 ? -44.736 15.313 15.354 1.00 46.16 266 GLY B CA 1
ATOM 855 C C . GLY B 1 25 ? -44.891 16.110 14.063 1.00 62.80 266 GLY B C 1
ATOM 856 O O . GLY B 1 25 ? -45.712 15.694 13.227 1.00 56.66 266 GLY B O 1
ATOM 857 N N . GLN B 1 26 ? -43.976 17.051 13.793 1.00 55.41 267 GLN B N 1
ATOM 858 C CA . GLN B 1 26 ? -43.874 17.792 12.503 1.00 73.56 267 GLN B CA 1
ATOM 859 C C . GLN B 1 26 ? -44.343 16.889 11.355 1.00 88.83 267 GLN B C 1
ATOM 860 O O . GLN B 1 26 ? -43.681 16.929 10.287 1.00 93.79 267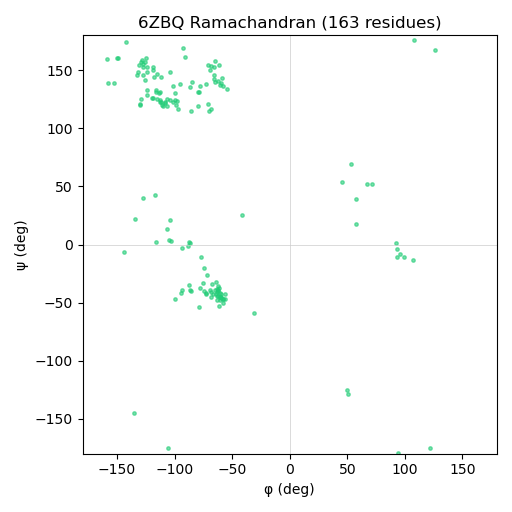 GLN B O 1
ATOM 866 N N . GLY B 1 33 ? -43.999 12.309 8.315 1.00 61.66 274 GLY B N 1
ATOM 867 C CA . GLY B 1 33 ? -44.259 12.139 9.759 1.00 45.49 274 GLY B CA 1
ATOM 868 C C . GLY B 1 33 ? -43.032 11.633 10.499 1.00 61.48 274 GLY B C 1
ATOM 869 O O . GLY B 1 33 ? -41.954 11.535 9.872 1.00 54.73 274 GLY B O 1
ATOM 870 N N . GLY B 1 34 ? -43.180 11.339 11.793 1.00 44.28 275 GLY B N 1
ATOM 871 C CA . GLY B 1 34 ? -42.070 10.917 12.665 1.00 32.30 275 GLY B CA 1
ATOM 872 C C . GLY B 1 34 ? -41.885 11.831 13.868 1.00 23.43 275 GLY B C 1
ATOM 873 O O . GLY B 1 34 ? -42.804 12.603 14.185 1.00 28.73 275 GLY B O 1
ATOM 874 N N . ILE B 1 35 ? -40.833 11.561 14.645 1.00 21.08 276 ILE B N 1
ATOM 875 C CA . ILE B 1 35 ? -40.499 12.284 15.904 1.00 21.33 276 ILE B CA 1
ATOM 876 C C . ILE B 1 35 ? -39.405 13.307 15.586 1.00 20.17 276 ILE B C 1
ATOM 877 O O . ILE B 1 35 ? -38.333 12.897 15.130 1.00 22.86 276 ILE B O 1
ATOM 882 N N . TYR B 1 36 ? -39.646 14.574 15.899 1.00 19.95 277 TYR B N 1
ATOM 883 C CA . TYR B 1 36 ? -38.717 15.697 15.632 1.00 23.49 277 TYR B CA 1
ATOM 884 C C . TYR B 1 36 ? -38.303 16.364 16.939 1.00 22.36 277 TYR B C 1
ATOM 885 O O . TYR B 1 36 ? -39.130 16.432 17.856 1.00 23.61 277 TYR B O 1
ATOM 894 N N . ILE B 1 37 ? -37.093 16.926 16.962 1.00 23.18 278 ILE B N 1
ATOM 895 C CA . ILE B 1 37 ? -36.623 17.840 18.041 1.00 24.86 278 ILE B CA 1
ATOM 896 C C . ILE B 1 37 ? -37.390 19.157 17.922 1.00 28.63 278 ILE B C 1
ATOM 897 O O . ILE B 1 37 ? -37.306 19.803 16.867 1.00 29.71 278 ILE B O 1
ATOM 902 N N . GLY B 1 38 ? -38.211 19.469 18.923 1.00 29.29 279 GLY B N 1
ATOM 903 C CA . GLY B 1 38 ? -38.932 20.751 19.012 1.00 33.65 279 GLY B CA 1
ATOM 904 C C . GLY B 1 38 ? -38.025 21.860 19.508 1.00 36.67 279 GLY B C 1
ATOM 905 O O . GLY B 1 38 ? -37.983 22.924 18.862 1.00 48.50 279 GLY B O 1
ATOM 906 N N . SER B 1 39 ? -37.384 21.647 20.656 1.00 34.54 280 SER B N 1
ATOM 907 C CA . SER B 1 39 ? -36.543 22.646 21.363 1.00 35.70 280 SER B CA 1
ATOM 908 C C . SER B 1 39 ? -35.431 21.924 22.129 1.00 36.80 280 SER B C 1
ATOM 909 O O . SER B 1 39 ? -35.544 20.696 22.320 1.00 35.97 280 SER B O 1
ATOM 912 N N . ILE B 1 40 ? -34.371 22.650 22.485 1.00 34.72 281 ILE B N 1
ATOM 913 C CA . ILE B 1 40 ? -33.213 22.111 23.258 1.00 34.39 281 ILE B CA 1
ATOM 914 C C . ILE B 1 40 ? -32.942 23.036 24.452 1.00 32.36 281 ILE B C 1
ATOM 915 O O . ILE B 1 40 ? -32.915 24.262 24.258 1.00 40.19 281 ILE B O 1
ATOM 920 N N . MET B 1 41 ? -32.921 22.469 25.661 1.00 34.45 282 MET B N 1
ATOM 921 C CA . MET B 1 41 ? -32.778 23.211 26.943 1.00 37.64 282 MET B CA 1
ATOM 922 C C . MET B 1 41 ? -31.290 23.452 27.238 1.00 41.89 282 MET B C 1
ATOM 923 O O . MET B 1 41 ? -30.489 22.517 27.053 1.00 45.41 282 MET B O 1
ATOM 928 N N . LYS B 1 42 ? -30.945 24.640 27.751 1.00 38.28 283 LYS B N 1
ATOM 929 C CA . LYS B 1 42 ? -29.640 24.898 28.412 1.00 42.26 283 LYS B CA 1
ATOM 930 C C . LYS B 1 42 ? -29.489 23.930 29.593 1.00 43.05 283 LYS B C 1
ATOM 931 O O . LYS B 1 42 ? -30.451 23.805 30.378 1.00 46.49 283 LYS B O 1
ATOM 937 N N . GLY B 1 43 ? -28.300 23.335 29.748 1.00 54.61 284 GLY B N 1
ATOM 938 C CA . GLY B 1 43 ? -27.895 22.579 30.951 1.00 60.47 284 GLY B CA 1
ATOM 939 C C . GLY B 1 43 ? -28.206 21.103 30.805 1.00 46.90 284 GLY B C 1
ATOM 940 O O . GLY B 1 43 ? -28.159 20.384 31.830 1.00 53.18 284 GLY B O 1
ATOM 941 N N . GLY B 1 44 ? -28.743 20.739 29.638 1.00 42.21 285 GLY B N 1
ATOM 942 C CA . GLY B 1 44 ? -28.965 19.348 29.200 1.00 37.63 285 GLY B CA 1
ATOM 943 C C . GLY B 1 44 ? -27.775 18.799 28.433 1.00 38.79 285 GLY B C 1
ATOM 944 O O . GLY B 1 44 ? -26.986 19.598 27.877 1.00 40.42 285 GLY B O 1
ATOM 945 N N . ALA B 1 45 ? -27.695 17.474 28.335 1.00 32.09 286 ALA B N 1
ATOM 946 C CA . ALA B 1 45 ? -26.612 16.744 27.646 1.00 34.89 286 ALA B CA 1
ATOM 947 C C . ALA B 1 45 ? -26.592 17.132 26.161 1.00 30.52 286 ALA B C 1
ATOM 948 O O . ALA B 1 45 ? -25.496 17.257 25.597 1.00 33.66 286 ALA B O 1
ATOM 950 N N . VAL B 1 46 ? -27.760 17.338 25.546 1.00 30.28 287 VAL B N 1
ATOM 951 C CA . VAL B 1 46 ? -27.869 17.547 24.072 1.00 30.27 287 VAL B CA 1
ATOM 952 C C . VAL B 1 46 ? -27.328 18.937 23.701 1.00 31.07 287 VAL B C 1
ATOM 953 O O . VAL B 1 46 ? -26.533 19.021 22.746 1.00 36.40 287 VAL B O 1
ATOM 957 N N . ALA B 1 47 ? -27.648 19.966 24.488 1.00 33.96 288 ALA B N 1
ATOM 958 C CA . ALA B 1 47 ? -27.101 21.336 24.343 1.00 37.73 288 ALA B CA 1
ATOM 959 C C . ALA B 1 47 ? -25.574 21.286 24.436 1.00 37.16 288 ALA B C 1
ATOM 960 O O . ALA B 1 47 ? -24.908 21.887 23.571 1.00 45.18 288 ALA B O 1
ATOM 962 N N . ALA B 1 48 ? -25.048 20.571 25.437 1.00 35.72 289 ALA B N 1
ATOM 963 C CA . ALA B 1 48 ? -23.603 20.501 25.755 1.00 39.50 289 ALA B CA 1
ATOM 964 C C . ALA B 1 48 ? -22.847 19.949 24.540 1.00 39.75 289 ALA B C 1
ATOM 965 O O . ALA B 1 48 ? -21.859 20.574 24.112 1.00 44.61 289 ALA B O 1
ATOM 967 N N . ASP B 1 49 ? -23.373 18.875 23.943 1.00 31.97 290 ASP B N 1
ATOM 968 C CA . ASP B 1 49 ? -22.816 18.241 22.717 1.00 36.38 290 ASP B CA 1
ATOM 969 C C . ASP B 1 49 ? -22.849 19.242 21.552 1.00 31.01 290 ASP B C 1
ATOM 970 O O . ASP B 1 49 ? -21.842 19.333 20.824 1.00 40.47 290 ASP B O 1
ATOM 975 N N . GLY B 1 50 ? -24.017 19.833 21.287 1.00 35.88 291 GLY B N 1
ATOM 976 C CA . GLY B 1 50 ? -24.171 21.000 20.398 1.00 38.48 291 GLY B CA 1
ATOM 977 C C . GLY B 1 50 ? -24.549 20.617 18.975 1.00 33.55 291 GLY B C 1
ATOM 978 O O . GLY B 1 50 ? -24.806 21.527 18.181 1.00 41.03 291 GLY B O 1
ATOM 979 N N . ARG B 1 51 ? -24.545 19.327 18.631 1.00 32.44 292 ARG B N 1
ATOM 980 C CA . ARG B 1 51 ? -24.678 18.885 17.218 1.00 31.24 292 ARG B CA 1
ATOM 981 C C . ARG B 1 51 ? -26.151 18.763 16.813 1.00 31.26 292 ARG B C 1
ATOM 982 O O . ARG B 1 51 ? -26.461 19.084 15.653 1.00 33.61 292 ARG B O 1
ATOM 990 N N . ILE B 1 52 ? -27.020 18.273 17.702 1.00 28.22 293 ILE B N 1
ATOM 991 C CA . ILE B 1 52 ? -28.469 18.095 17.396 1.00 29.50 293 ILE B CA 1
ATOM 992 C C . ILE B 1 52 ? -29.163 19.458 17.485 1.00 31.93 293 ILE B C 1
ATOM 993 O O . ILE B 1 52 ? -28.774 20.265 18.356 1.00 34.10 293 ILE B O 1
ATOM 998 N N . GLU B 1 53 ? -30.033 19.755 16.513 1.00 30.71 294 GLU B N 1
ATOM 999 C CA . GLU B 1 53 ? -30.719 21.065 16.386 1.00 30.06 294 GLU B CA 1
ATOM 1000 C C . GLU B 1 53 ? -32.225 20.843 16.329 1.00 30.72 294 GLU B C 1
ATOM 1001 O O . GLU B 1 53 ? -32.692 19.801 15.872 1.00 30.18 294 GLU B O 1
ATOM 1007 N N . PRO B 1 54 ? -33.032 21.864 16.684 1.00 30.53 295 PRO B N 1
ATOM 1008 C CA . PRO B 1 54 ? -34.469 21.825 16.432 1.00 33.80 295 PRO B CA 1
ATOM 1009 C C . PRO B 1 54 ? -34.759 21.550 14.952 1.00 30.93 295 PRO B C 1
ATOM 1010 O O . PRO B 1 54 ? -34.020 22.041 14.092 1.00 38.25 295 PRO B O 1
ATOM 1014 N N . GLY B 1 55 ? -35.685 20.624 14.703 1.00 31.92 296 GLY B N 1
ATOM 1015 C CA . GLY B 1 55 ? -36.119 20.244 13.347 1.00 30.56 296 GLY B CA 1
ATOM 1016 C C . GLY B 1 55 ? -35.439 18.973 12.874 1.00 27.77 296 GLY B C 1
ATOM 1017 O O . GLY B 1 55 ? -35.986 18.329 11.963 1.00 31.38 296 GLY B O 1
ATOM 1018 N N . ASP B 1 56 ? -34.412 18.506 13.595 1.00 25.70 297 ASP B N 1
ATOM 1019 C CA . ASP B 1 56 ? -33.774 17.195 13.305 1.00 24.60 297 ASP B CA 1
ATOM 1020 C C . ASP B 1 56 ? -34.814 16.104 13.583 1.00 24.30 297 ASP B C 1
ATOM 1021 O O . ASP B 1 56 ? -35.665 16.290 14.477 1.00 23.67 297 ASP B O 1
ATOM 1026 N N . MET B 1 57 ? -34.782 15.025 12.808 1.00 22.39 298 MET B N 1
ATOM 1027 C CA . MET B 1 57 ? -35.709 13.892 12.996 1.00 21.32 298 MET B CA 1
ATOM 1028 C C . MET B 1 57 ? -34.987 12.786 13.758 1.00 19.13 298 MET B C 1
ATOM 1029 O O . MET B 1 57 ? -33.895 12.379 13.344 1.00 19.67 298 MET B O 1
ATOM 1034 N N . LEU B 1 58 ? -35.625 12.292 14.814 1.00 17.16 299 LEU B N 1
ATOM 1035 C CA . LEU B 1 58 ? -35.037 11.255 15.692 1.00 16.04 299 LEU B CA 1
ATOM 1036 C C . LEU B 1 58 ? -35.331 9.877 15.088 1.00 15.60 299 LEU B C 1
ATOM 1037 O O . LEU B 1 58 ? -36.512 9.529 14.957 1.00 17.77 299 LEU B O 1
ATOM 1042 N N . LEU B 1 59 ? -34.301 9.145 14.669 1.00 12.67 300 LEU B N 1
ATOM 1043 C CA . LEU B 1 59 ? -34.498 7.813 14.036 1.00 13.83 300 LEU B CA 1
ATOM 1044 C C . LEU B 1 59 ? -34.400 6.710 15.092 1.00 11.99 300 LEU B C 1
ATOM 1045 O O . LEU B 1 59 ? -35.119 5.708 14.974 1.00 13.62 300 LEU B O 1
ATOM 1050 N N . GLN B 1 60 ? -33.475 6.847 16.051 1.00 12.03 301 GLN B N 1
ATOM 1051 C CA . GLN B 1 60 ? -33.130 5.729 16.954 1.00 12.25 301 GLN B CA 1
ATOM 1052 C C . GLN B 1 60 ? -32.511 6.318 18.215 1.00 10.86 301 GLN B C 1
ATOM 1053 O O . GLN B 1 60 ? -31.714 7.240 18.108 1.00 12.22 301 GLN B O 1
ATOM 1059 N N . VAL B 1 61 ? -32.873 5.769 19.365 1.00 10.85 302 VAL B N 1
ATOM 1060 C CA . VA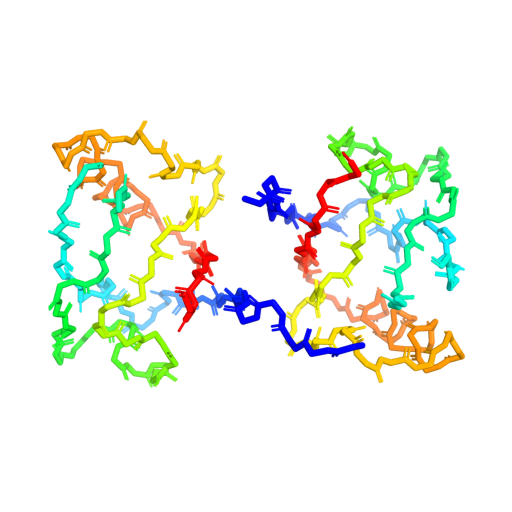L B 1 61 ? -32.203 6.097 20.655 1.00 11.73 302 VAL B CA 1
ATOM 1061 C C . VAL B 1 61 ? -31.858 4.770 21.319 1.00 11.92 302 VAL B C 1
ATOM 1062 O O . VAL B 1 61 ? -32.770 3.935 21.496 1.00 12.81 302 VAL B O 1
ATOM 1066 N N . ASN B 1 62 ? -30.572 4.553 21.571 1.00 11.27 303 ASN B N 1
ATOM 1067 C CA . ASN B 1 62 ? -30.074 3.252 22.070 1.00 12.00 303 ASN B CA 1
ATOM 1068 C C . ASN B 1 62 ? -30.661 2.177 21.154 1.00 13.70 303 ASN B C 1
ATOM 1069 O O . ASN B 1 62 ? -30.472 2.324 19.934 1.00 14.62 303 ASN B O 1
ATOM 1074 N N . GLU B 1 63 ? -31.354 1.174 21.691 1.00 14.98 304 GLU B N 1
ATOM 1075 C CA . GLU B 1 63 ? -31.826 -0.016 20.927 1.00 16.97 304 GLU B CA 1
ATOM 1076 C C . GLU B 1 63 ? -33.197 0.238 20.279 1.00 16.93 304 GLU B C 1
ATOM 1077 O O . GLU B 1 63 ? -33.645 -0.619 19.502 1.00 22.86 304 GLU B O 1
ATOM 1083 N N . ILE B 1 64 ? -33.763 1.432 20.429 1.00 13.67 305 ILE B N 1
ATOM 1084 C CA . ILE B 1 64 ? -35.188 1.660 20.076 1.00 14.49 305 ILE B CA 1
ATOM 1085 C C . ILE B 1 64 ? -35.289 2.520 18.807 1.00 13.59 305 ILE B C 1
ATOM 1086 O O . ILE B 1 64 ? -34.859 3.677 18.802 1.00 12.39 305 ILE B O 1
ATOM 1091 N N . ASN B 1 65 ? -35.954 1.980 17.793 1.00 14.24 306 ASN B N 1
ATOM 1092 C CA . ASN B 1 65 ? -36.289 2.741 16.564 1.00 14.57 306 ASN B CA 1
ATOM 1093 C C . ASN B 1 65 ? -37.500 3.636 16.841 1.00 12.36 306 ASN B C 1
ATOM 1094 O O . ASN B 1 65 ? -38.500 3.146 17.392 1.00 14.26 306 ASN B O 1
ATOM 1099 N N . PHE B 1 66 ? -37.404 4.912 16.481 1.00 12.96 307 PHE B N 1
ATOM 1100 C CA . PHE B 1 66 ? -38.454 5.932 16.726 1.00 13.25 307 PHE B CA 1
ATOM 1101 C C . PHE B 1 66 ? -39.273 6.265 15.466 1.00 14.41 307 PHE B C 1
ATOM 1102 O O . PHE B 1 66 ? -40.073 7.200 15.528 1.00 17.94 307 PHE B O 1
ATOM 1110 N N . GLU B 1 67 ? -39.049 5.614 14.324 1.00 14.71 308 GLU B N 1
ATOM 1111 C CA . GLU B 1 67 ? -39.655 6.092 13.052 1.00 16.97 308 GLU B CA 1
ATOM 1112 C C . GLU B 1 67 ? -41.180 6.022 13.072 1.00 20.37 308 GLU B C 1
ATOM 1113 O O . GLU B 1 67 ? -41.824 6.800 12.341 1.00 25.79 308 GLU B O 1
ATOM 1119 N N . ASN B 1 68 ? -41.775 5.061 13.761 1.00 22.32 309 ASN B N 1
ATOM 1120 C CA . ASN B 1 68 ? -43.257 4.935 13.677 1.00 21.45 309 ASN B CA 1
ATOM 1121 C C . ASN B 1 68 ? -43.827 4.924 15.094 1.00 20.88 309 ASN B C 1
ATOM 1122 O O . ASN B 1 68 ? -44.820 4.246 15.346 1.00 24.45 309 ASN B O 1
ATOM 1127 N N . MET B 1 69 ? -43.261 5.757 15.952 1.00 21.14 310 MET B N 1
ATOM 1128 C CA A MET B 1 69 ? -43.690 5.853 17.367 0.50 18.84 310 MET B CA 1
ATOM 1129 C CA B MET B 1 69 ? -43.659 5.872 17.380 0.50 18.99 310 MET B CA 1
ATOM 1130 C C . MET B 1 69 ? -44.647 7.035 17.520 1.00 17.18 310 MET B C 1
ATOM 1131 O O . MET B 1 69 ? -44.405 8.081 16.907 1.00 18.90 310 MET B O 1
ATOM 1140 N N . SER B 1 70 ? -45.673 6.875 18.350 1.00 16.76 311 SER B N 1
ATOM 1141 C CA . SER B 1 70 ? -46.544 7.993 18.770 1.00 17.80 311 SER B CA 1
ATOM 1142 C C . SER B 1 70 ? -45.722 8.983 19.597 1.00 16.51 311 SER B C 1
ATOM 1143 O O . SER B 1 70 ? -44.731 8.578 20.241 1.00 14.74 311 SER B O 1
ATOM 1146 N N . ASN B 1 71 ? -46.180 10.224 19.671 1.00 16.86 312 ASN B N 1
ATOM 1147 C CA . ASN B 1 71 ? -45.524 11.231 20.540 1.00 18.71 312 ASN B CA 1
ATOM 1148 C C . ASN B 1 71 ? -45.524 10.729 21.996 1.00 18.07 312 ASN B C 1
ATOM 1149 O O . ASN B 1 71 ? -44.479 10.797 22.635 1.00 17.59 312 ASN B O 1
ATOM 1154 N N . ASP B 1 72 ? -46.653 10.232 22.494 1.00 18.12 313 ASP B N 1
ATOM 1155 C CA . ASP B 1 72 ? -46.782 9.833 23.919 1.00 18.33 313 ASP B CA 1
ATOM 1156 C C . ASP B 1 72 ? -45.817 8.677 24.183 1.00 18.00 313 ASP B C 1
ATOM 1157 O O . ASP B 1 72 ? -45.156 8.667 25.228 1.00 18.41 313 ASP B O 1
ATOM 1162 N N . ASP B 1 73 ? -45.739 7.712 23.272 1.00 15.98 314 ASP B N 1
ATOM 1163 C CA . ASP B 1 73 ? -44.851 6.543 23.496 1.00 15.54 314 ASP B CA 1
ATOM 1164 C C . ASP B 1 73 ? -43.395 7.014 23.433 1.00 15.84 314 ASP B C 1
ATOM 1165 O O . ASP B 1 73 ? -42.569 6.486 24.185 1.00 15.69 314 ASP B O 1
ATOM 1170 N N . ALA B 1 74 ? -43.062 7.907 22.500 1.00 14.60 315 ALA B N 1
ATOM 1171 C CA . ALA B 1 74 ? -41.683 8.409 22.353 1.00 14.75 315 ALA B CA 1
ATOM 1172 C C . ALA B 1 74 ? -41.260 9.095 23.659 1.00 13.93 315 ALA B C 1
ATOM 1173 O O . ALA B 1 74 ? -40.128 8.868 24.126 1.00 14.95 315 ALA B O 1
ATOM 1175 N N . VAL B 1 75 ? -42.126 9.926 24.230 1.00 13.77 316 VAL B N 1
ATOM 1176 C CA . VAL B 1 75 ? -41.782 10.645 25.485 1.00 16.08 316 VAL B CA 1
ATOM 1177 C C . VAL B 1 75 ? -41.512 9.606 26.576 1.00 15.40 316 VAL B C 1
ATOM 1178 O O . VAL B 1 75 ? -40.519 9.750 27.301 1.00 15.69 316 VAL B O 1
ATOM 1182 N N . ARG B 1 76 ? -42.360 8.584 26.685 1.00 14.77 317 ARG B N 1
ATOM 1183 C CA . ARG B 1 76 ? -42.232 7.581 27.775 1.00 16.81 317 ARG B CA 1
ATOM 1184 C C . ARG B 1 76 ? -40.945 6.783 27.571 1.00 15.45 317 ARG B C 1
ATOM 1185 O O . ARG B 1 76 ? -40.229 6.511 28.551 1.00 16.96 317 ARG B O 1
ATOM 1193 N N . VAL B 1 77 ? -40.651 6.389 26.333 1.00 14.58 318 VAL B N 1
ATOM 1194 C CA . VAL B 1 77 ? -39.418 5.601 26.066 1.00 16.02 318 VAL B CA 1
ATOM 1195 C C . VAL B 1 77 ? -38.196 6.459 26.410 1.00 15.05 318 VAL B C 1
ATOM 1196 O O . VAL B 1 77 ? -37.266 5.931 27.020 1.00 15.90 318 VAL B O 1
ATOM 1200 N N . LEU B 1 78 ? -38.175 7.725 26.005 1.00 14.16 319 LEU B N 1
ATOM 1201 C CA . LEU B 1 78 ? -37.039 8.624 26.332 1.00 13.90 319 LEU B CA 1
ATOM 1202 C C . LEU B 1 78 ? -36.905 8.720 27.850 1.00 14.39 319 LEU B C 1
ATOM 1203 O O . LEU B 1 78 ? -35.788 8.665 28.337 1.00 14.71 319 LEU B O 1
ATOM 1208 N N . ARG B 1 79 ? -38.014 8.847 28.556 1.00 13.66 320 ARG B N 1
ATOM 1209 C CA . ARG B 1 79 ? -37.988 8.930 30.033 1.00 13.85 320 ARG B CA 1
ATOM 1210 C C . ARG B 1 79 ? -37.300 7.671 30.570 1.00 14.41 320 ARG B C 1
ATOM 1211 O O . ARG B 1 79 ? -36.417 7.775 31.450 1.00 15.73 320 ARG B O 1
ATOM 1219 N N . GLU B 1 80 ? -37.726 6.49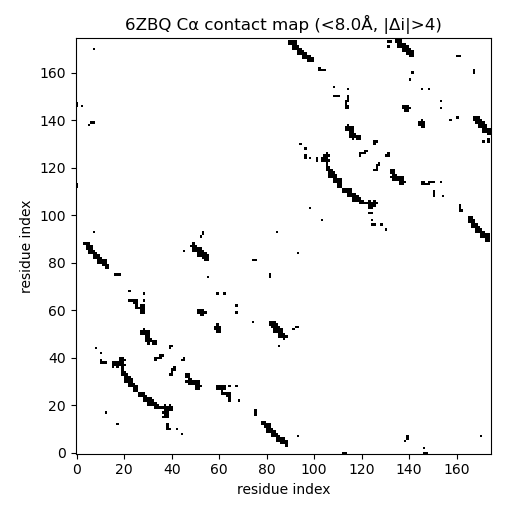8 30.112 1.00 14.46 321 GLU B N 1
ATOM 1220 C CA . GLU B 1 80 ? -37.167 5.215 30.603 1.00 16.01 321 GLU B CA 1
ATOM 1221 C C . GLU B 1 80 ? -35.669 5.177 30.286 1.00 16.62 321 GLU B C 1
ATOM 1222 O O . GLU B 1 80 ? -34.868 4.782 31.147 1.00 17.80 321 GLU B O 1
ATOM 1228 N N . ILE B 1 81 ? -35.275 5.627 29.101 1.00 16.43 322 ILE B N 1
ATOM 1229 C CA A ILE B 1 81 ? -33.846 5.563 28.686 0.50 16.73 322 ILE B CA 1
ATOM 1230 C CA B ILE B 1 81 ? -33.849 5.593 28.659 0.50 18.24 322 ILE B CA 1
ATOM 1231 C C . ILE B 1 81 ? -33.009 6.475 29.587 1.00 16.94 322 ILE B C 1
ATOM 1232 O O . ILE B 1 81 ? -31.915 6.051 29.993 1.00 19.59 322 ILE B O 1
ATOM 1241 N N . VAL B 1 82 ? -33.491 7.674 29.893 1.00 16.55 323 VAL B N 1
ATOM 1242 C CA A VAL B 1 82 ? -32.648 8.660 30.635 0.50 18.01 323 VAL B CA 1
ATOM 1243 C CA B VAL B 1 82 ? -32.685 8.683 30.637 0.50 17.67 323 VAL B CA 1
ATOM 1244 C C . VAL B 1 82 ? -32.543 8.220 32.096 1.00 19.45 323 VAL B C 1
ATOM 1245 O O . VAL B 1 82 ? -31.511 8.534 32.704 1.00 21.15 323 VAL B O 1
ATOM 1252 N N . HIS B 1 83 ? -33.468 7.380 32.571 1.00 18.19 324 HIS B N 1
ATOM 1253 C CA . HIS B 1 83 ? -33.452 6.890 33.980 1.00 19.45 324 HIS B CA 1
ATOM 1254 C C . HIS B 1 83 ? -32.607 5.617 34.135 1.00 22.80 324 HIS B C 1
ATOM 1255 O O . HIS B 1 83 ? -32.404 5.179 35.277 1.00 30.28 324 HIS B O 1
ATOM 1262 N N . LYS B 1 84 ? -32.033 5.114 33.046 1.00 23.02 325 LYS B N 1
ATOM 1263 C CA A LYS B 1 84 ? -31.057 3.994 33.049 0.50 25.35 325 LYS B CA 1
ATOM 1264 C CA B LYS B 1 84 ? -31.056 3.996 33.055 0.50 24.35 325 LYS B CA 1
ATOM 1265 C C . LYS B 1 84 ? -29.653 4.581 33.093 1.00 25.68 325 LYS B C 1
ATOM 1266 O O . LYS B 1 84 ? -29.411 5.648 32.538 1.00 25.85 325 LYS B O 1
ATOM 1277 N N . PRO B 1 85 ? -28.702 3.915 33.774 1.00 25.94 326 PRO B N 1
ATOM 1278 C CA . PRO B 1 85 ? -27.318 4.365 33.754 1.00 29.93 326 PRO B CA 1
ATOM 1279 C C . PRO B 1 85 ? -26.705 4.111 32.372 1.00 30.57 326 PRO B C 1
ATOM 1280 O O . PRO B 1 85 ? -27.122 3.182 31.682 1.00 36.19 326 PRO B O 1
ATOM 1284 N N . GLY B 1 86 ? -25.691 4.906 32.033 1.00 31.56 327 GLY B N 1
ATOM 1285 C CA . GLY B 1 86 ? -24.779 4.627 30.913 1.00 28.89 327 GLY B CA 1
ATOM 1286 C C . GLY B 1 86 ? -25.034 5.578 29.753 1.00 25.43 327 GLY B C 1
ATOM 1287 O O . GLY B 1 86 ? -25.896 6.461 29.822 1.00 22.98 327 GLY B O 1
ATOM 1288 N N . PRO B 1 87 ? -24.214 5.486 28.691 1.00 23.58 328 PRO B N 1
ATOM 1289 C CA . PRO B 1 87 ? -24.287 6.451 27.604 1.00 21.06 328 PRO B CA 1
ATOM 1290 C C . PRO B 1 87 ? -25.594 6.317 26.814 1.00 18.78 328 PRO B C 1
ATOM 1291 O O . PRO B 1 87 ? -26.219 5.264 26.826 1.00 20.14 328 PRO B O 1
ATOM 1295 N N . ILE B 1 88 ? -26.011 7.423 26.201 1.00 15.64 329 ILE B N 1
ATOM 1296 C CA . ILE B 1 88 ? -27.186 7.449 25.290 1.00 14.12 329 ILE B CA 1
ATOM 1297 C C . ILE B 1 88 ? -26.705 7.762 23.870 1.00 13.36 329 ILE B C 1
ATOM 1298 O O . ILE B 1 88 ? -26.004 8.772 23.658 1.00 15.36 329 ILE B O 1
ATOM 1303 N N . THR B 1 89 ? -27.141 6.949 22.916 1.00 12.07 330 THR B N 1
ATOM 1304 C CA . THR B 1 89 ? -26.768 7.142 21.497 1.00 11.72 330 THR B CA 1
ATOM 1305 C C . THR B 1 89 ? -28.030 7.547 20.733 1.00 12.01 330 THR B C 1
ATOM 1306 O O . THR B 1 89 ? -29.027 6.815 20.785 1.00 13.03 330 THR B O 1
ATOM 1310 N N . LEU B 1 90 ? -27.966 8.684 20.046 1.00 12.46 331 LEU B N 1
ATOM 1311 C CA . LEU B 1 90 ? -29.088 9.215 19.250 1.00 12.77 331 LEU B CA 1
ATOM 1312 C C . LEU B 1 90 ? -28.653 9.231 17.789 1.00 11.69 331 LEU B C 1
ATOM 1313 O O . LEU B 1 90 ? -27.573 9.744 17.487 1.00 13.70 331 LEU B O 1
ATOM 1318 N N . THR B 1 91 ? -29.502 8.694 16.930 1.00 10.74 332 THR B N 1
ATOM 1319 C CA . THR B 1 91 ? -29.293 8.785 15.476 1.00 10.87 332 THR B CA 1
ATOM 1320 C C . THR B 1 91 ? -30.360 9.709 14.912 1.00 11.62 332 THR B C 1
ATOM 1321 O O . THR B 1 91 ? -31.553 9.441 15.144 1.00 12.64 332 THR B O 1
ATOM 1325 N N . VAL B 1 92 ? -29.925 10.797 14.277 1.00 13.35 333 VAL B N 1
ATOM 1326 C CA . VAL B 1 92 ? -30.855 11.833 13.754 1.00 16.26 333 VAL B CA 1
ATOM 1327 C C . VAL B 1 92 ? -30.618 12.040 12.260 1.00 16.77 333 VAL B C 1
ATOM 1328 O O . VAL B 1 92 ? -29.471 11.887 11.777 1.00 18.28 333 VAL B O 1
ATOM 1332 N N . ALA B 1 93 ? -31.699 12.386 11.569 1.00 19.21 334 ALA B N 1
ATOM 1333 C CA . ALA B 1 93 ? -31.654 12.921 10.194 1.00 20.92 334 ALA B CA 1
ATOM 1334 C C . ALA B 1 93 ? -31.729 14.448 10.266 1.00 22.19 334 ALA B C 1
ATOM 1335 O O . ALA B 1 93 ? -32.691 14.957 10.867 1.00 25.56 334 ALA B O 1
ATOM 1337 N N . LYS B 1 94 ? -30.679 15.137 9.816 1.00 23.69 335 LYS B N 1
ATOM 1338 C CA . LYS B 1 94 ? -30.610 16.621 9.878 1.00 25.67 335 LYS B CA 1
ATOM 1339 C C . LYS B 1 94 ? -31.695 17.205 8.960 1.00 33.95 335 LYS B C 1
ATOM 1340 O O . LYS B 1 94 ? -32.005 16.576 7.932 1.00 34.57 335 LYS B O 1
ATOM 1346 N N . SER B 1 95 ? -32.321 18.309 9.379 1.00 40.01 336 SER B N 1
ATOM 1347 C CA . SER B 1 95 ? -33.336 19.055 8.590 1.00 40.95 336 SER B CA 1
ATOM 1348 C C . SER B 1 95 ? -32.684 19.605 7.318 1.00 46.99 336 SER B C 1
ATOM 1349 O O . SER B 1 95 ? -31.473 19.829 7.286 1.00 50.31 336 SER B O 1
#